Protein AF-0000000080795499 (afdb_homodimer)

Nearest PDB structures (foldseek):
  1sj5-assembly1_A  TM=9.300E-01  e=3.095E-16  Thermotoga maritima
  1vjl-assembly1_A  TM=9.345E-01  e=1.239E-15  Thermotoga maritima
  1vjl-assembly1_B  TM=9.248E-01  e=1.779E-15  Thermotoga maritima
  1sj5-assembly1_B  TM=9.266E-01  e=6.703E-15  Thermotoga maritima
  5c7q-assembly1_B  TM=6.175E-01  e=2.436E+00  Bdellovibrio bacteriovorus HD100

Sequence (344 aa):
MKKVSNVTMGIDKVSNSPIVFLKVEDTNVVVPIWIGPCEAGVLALILRNEDFERPLTHDLIGNIIEQLKAQPIKIEIDQFKQDIYYAKLVLKDSGSKEIYIDARPSDCIILSLKNNLPIYIDEEIVSEHGIEASFINAEEQSEFRQDIENFDIDELRRKFENKNKTEDEDDEMKKVSNVTMGIDKVSNSPIVFLKVEDTNVVVPIWIGPCEAGVLALILRNEDFERPLTHDLIGNIIEQLKAQPIKIEIDQFKQDIYYAKLVLKDSGSKEIYIDARPSDCIILSLKNNLPIYIDEEIVSEHGIEASFINAEEQSEFRQDIENFDIDELRRKFENKNKTEDEDDE

Secondary structure (DSSP, 8-state):
-EEEEEEEEEEETTTTEEEEEEEETTSSEEEEEE--HHHHHHHHHHHTTPPPSS--HHHHHHHHHHHTT-EEEEEEEEEEETTEEEEEEEEE-TT--EEEEEE-HHHHHHHHHHHT--EEE-HHHHHHH-EE-SGGGS--HHHHHHHHHS--HHHHHHHHHHHHHHHHHHT-/-EEEEEEEEEEETTTTEEEEEEEETTSSEEEEEE--HHHHHHHHHHHTTPPPSS--HHHHHHHHHHHTT-EEEEEEEEEEETTEEEEEEEEE-TT--EEEEEE-HHHHHHHHHHHT--EEE-HHHHHHH-EE-SGGGS--HHHHHHHHHT--HHHHHHHHHHHHHHHHHHT-

InterPro domains:
  IPR003729 Bifunctional nuclease domain [PF02577] (20-132)
  IPR003729 Bifunctional nuclease domain [PS51658] (1-133)
  IPR036104 Bifunctional nuclease superfamily [G3DSA:3.10.690.10] (1-140)
  IPR036104 Bifunctional nuclease superfamily [SSF103256] (3-134)

Organism: Petrotoga mobilis (strain DSM 10674 / SJ95) (NCBI:txid403833)

Foldseek 3Di:
DFWFDDKDKEALPVVRFIWIWTHTPPAQKIFIDTDHPVLVVLVVCLVVVHDDPDDDPLSVVVVVCVVQPKAWAAKEQEDADPNAIKIWTWMQGNVRDIDTHTDHPSSRVSNCSVRVHIYYYHPVSRVVRIDRNVVVPPDDPVCVNVCSHVPNSVVVVCVVVVVVVVVVVVVD/DFWFDDKDKEALPVVRFIWIWTHTPPAQKIFIDTDHPVLVVLVVCLVVVHDDPDDDPLSVVVVVCVVQPKAWAAKEQEDADPNAIKIWTWMQGNVRDIDTHTDHPSSRVSNCSVRVHIYYYHPVSRVVRIDRNVVVPPDDPVCVNVCSHVPNSVVVVCVVVVVVVVVVVVVD

Radius of gyration: 23.25 Å; Cα contacts (8 Å, |Δi|>4): 592; chains: 2; bounding box: 48×78×57 Å

Structure (mmCIF, N/CA/C/O backbone):
data_AF-0000000080795499-model_v1
#
loop_
_entity.id
_entity.type
_entity.pdbx_description
1 polymer 'BFN domain-containing protein'
#
loop_
_atom_site.group_PDB
_atom_site.id
_atom_site.type_symbol
_atom_site.label_atom_id
_atom_site.label_alt_id
_atom_site.label_comp_id
_atom_site.label_asym_id
_atom_site.label_entity_id
_atom_site.label_seq_id
_atom_site.pdbx_PDB_ins_code
_atom_site.Cartn_x
_atom_site.Cartn_y
_atom_site.Cartn_z
_atom_site.occupancy
_atom_site.B_iso_or_equiv
_atom_site.auth_seq_id
_atom_site.auth_comp_id
_atom_site.auth_asym_id
_atom_site.auth_atom_id
_atom_site.pdbx_PDB_model_num
ATOM 1 N N . MET A 1 1 ? 11.414 -23.016 -10.258 1 94.19 1 MET A N 1
ATOM 2 C CA . MET A 1 1 ? 10.359 -22 -10.367 1 94.19 1 MET A CA 1
ATOM 3 C C . MET A 1 1 ? 9.711 -22.047 -11.742 1 94.19 1 MET A C 1
ATOM 5 O O . MET A 1 1 ? 10.352 -22.406 -12.734 1 94.19 1 MET A O 1
ATOM 9 N N . LYS A 1 2 ? 8.438 -21.859 -11.773 1 97.25 2 LYS A N 1
ATOM 10 C CA . LYS A 1 2 ? 7.68 -21.781 -13.023 1 97.25 2 LYS A CA 1
ATOM 11 C C . LYS A 1 2 ? 7.195 -20.359 -13.281 1 97.25 2 LYS A C 1
ATOM 13 O O . LYS A 1 2 ? 6.805 -19.656 -12.352 1 97.25 2 LYS A O 1
ATOM 18 N N . LYS A 1 3 ? 7.203 -20.062 -14.531 1 98.25 3 LYS A N 1
ATOM 19 C CA . LYS A 1 3 ? 6.785 -18.703 -14.898 1 98.25 3 LYS A CA 1
ATOM 20 C C . LYS A 1 3 ? 5.266 -18.609 -15.008 1 98.25 3 LYS A C 1
ATOM 22 O O . LYS A 1 3 ? 4.613 -19.547 -15.484 1 98.25 3 LYS A O 1
ATOM 27 N N . VAL A 1 4 ? 4.809 -17.516 -14.5 1 96.75 4 VAL A N 1
ATOM 28 C CA . VAL A 1 4 ? 3.383 -17.219 -14.617 1 96.75 4 VAL A CA 1
ATOM 29 C C . VAL A 1 4 ? 3.125 -16.422 -15.898 1 96.75 4 VAL A C 1
ATOM 31 O O . VAL A 1 4 ? 3.809 -15.438 -16.172 1 96.75 4 VAL A O 1
ATOM 34 N N . SER A 1 5 ? 2.16 -16.844 -16.672 1 92.88 5 SER A N 1
ATOM 35 C CA . SER A 1 5 ? 1.907 -16.219 -17.953 1 92.88 5 SER A CA 1
ATOM 36 C C . SER A 1 5 ? 0.757 -15.219 -17.875 1 92.88 5 SER A C 1
ATOM 38 O O . SER A 1 5 ? 0.704 -14.25 -18.641 1 92.88 5 SER A O 1
ATOM 40 N N . ASN A 1 6 ? -0.139 -15.484 -17.016 1 91.62 6 ASN A N 1
ATOM 41 C CA . ASN A 1 6 ? -1.324 -14.633 -16.922 1 91.62 6 ASN A CA 1
ATOM 42 C C . ASN A 1 6 ? -1.835 -14.539 -15.492 1 91.62 6 ASN A C 1
ATOM 44 O O . ASN A 1 6 ? -1.74 -15.5 -14.734 1 91.62 6 ASN A O 1
ATOM 48 N N . VAL A 1 7 ? -2.352 -13.383 -15.188 1 91.5 7 VAL A N 1
ATOM 49 C CA . VAL A 1 7 ? -2.99 -13.125 -13.906 1 91.5 7 VAL A CA 1
ATOM 50 C C . VAL A 1 7 ? -4.449 -12.734 -14.117 1 91.5 7 VAL A C 1
ATOM 52 O O . VAL A 1 7 ? -4.746 -11.836 -14.914 1 91.5 7 VAL A O 1
ATOM 55 N N . THR A 1 8 ? -5.359 -13.375 -13.43 1 88.12 8 THR A N 1
ATOM 56 C CA . THR A 1 8 ? -6.777 -13.031 -13.469 1 88.12 8 THR A CA 1
ATOM 57 C C . THR A 1 8 ? -7.375 -13.055 -12.07 1 88.12 8 THR A C 1
ATOM 59 O O . THR A 1 8 ? -6.699 -13.422 -11.102 1 88.12 8 THR A O 1
ATOM 62 N N . MET A 1 9 ? -8.586 -12.578 -12.016 1 88.62 9 MET A N 1
ATOM 63 C CA . MET A 1 9 ? -9.219 -12.508 -10.703 1 88.62 9 MET A CA 1
ATOM 64 C C . MET A 1 9 ? -10.648 -13.031 -10.75 1 88.62 9 MET A C 1
ATOM 66 O O . MET A 1 9 ? -11.266 -13.062 -11.82 1 88.62 9 MET A O 1
ATOM 70 N N . GLY A 1 10 ? -11.07 -13.445 -9.617 1 84.31 10 GLY A N 1
ATOM 71 C CA . GLY A 1 10 ? -12.445 -13.883 -9.406 1 84.31 10 GLY A CA 1
ATOM 72 C C . GLY A 1 10 ? -12.906 -13.734 -7.973 1 84.31 10 GLY A C 1
ATOM 73 O O . GLY A 1 10 ? -12.258 -13.062 -7.172 1 84.31 10 GLY A O 1
ATOM 74 N N . ILE A 1 11 ? -14.133 -14.141 -7.727 1 84.75 11 ILE A N 1
ATOM 75 C CA . ILE A 1 11 ? -14.695 -14.086 -6.383 1 84.75 11 ILE A CA 1
ATOM 76 C C . ILE A 1 11 ? -15.023 -15.5 -5.902 1 84.75 11 ILE A C 1
ATOM 78 O O . ILE A 1 11 ? -15.57 -16.312 -6.656 1 84.75 11 ILE A O 1
ATOM 82 N N . ASP A 1 12 ? -14.453 -15.758 -4.691 1 80 12 ASP A N 1
ATOM 83 C CA . ASP A 1 12 ? -14.922 -16.953 -3.988 1 80 12 ASP A CA 1
ATOM 84 C C . ASP A 1 12 ? -16.328 -16.75 -3.438 1 80 12 ASP A C 1
ATOM 86 O O . ASP A 1 12 ? -16.516 -16.062 -2.43 1 80 12 ASP A O 1
ATOM 90 N N . LYS A 1 13 ? -17.266 -17.281 -4.02 1 76.5 13 LYS A N 1
ATOM 91 C CA . LYS A 1 13 ? -18.656 -17.016 -3.697 1 76.5 13 LYS A CA 1
ATOM 92 C C . LYS A 1 13 ? -19.031 -17.578 -2.326 1 76.5 13 LYS A C 1
ATOM 94 O O . LYS A 1 13 ? -20 -17.141 -1.71 1 76.5 13 LYS A O 1
ATOM 99 N N . VAL A 1 14 ? -18.312 -18.578 -1.964 1 75.31 14 VAL A N 1
ATOM 100 C CA . VAL A 1 14 ? -18.594 -19.172 -0.666 1 75.31 14 VAL A CA 1
ATOM 101 C C . VAL A 1 14 ? -18.219 -18.203 0.45 1 75.31 14 VAL A C 1
ATOM 103 O O . VAL A 1 14 ? -19.016 -17.922 1.336 1 75.31 14 VAL A O 1
ATOM 106 N N . SER A 1 15 ? -17.047 -17.641 0.387 1 77.44 15 SER A N 1
ATOM 107 C CA . SER A 1 15 ? -16.531 -16.734 1.413 1 77.44 15 SER A CA 1
ATOM 108 C C . SER A 1 15 ? -16.719 -15.273 1.001 1 77.44 15 SER A C 1
ATOM 110 O O . SER A 1 15 ? -16.516 -14.367 1.805 1 77.44 15 SER A O 1
ATOM 112 N N . ASN A 1 16 ? -17.125 -15.133 -0.194 1 84.56 16 ASN A N 1
ATOM 113 C CA . ASN A 1 16 ? -17.234 -13.789 -0.75 1 84.56 16 ASN A CA 1
ATOM 114 C C . ASN A 1 16 ? -15.906 -13.039 -0.689 1 84.56 16 ASN A C 1
ATOM 116 O O . ASN A 1 16 ? -15.867 -11.859 -0.332 1 84.56 16 ASN A O 1
ATOM 120 N N . SER A 1 17 ? -14.859 -13.781 -0.943 1 86.5 17 SER A N 1
ATOM 121 C CA . SER A 1 17 ? -13.516 -13.211 -0.898 1 86.5 17 SER A CA 1
ATOM 122 C C . SER A 1 17 ? -12.875 -13.211 -2.279 1 86.5 17 SER A C 1
ATOM 124 O O . SER A 1 17 ? -13.117 -14.109 -3.088 1 86.5 17 SER A O 1
ATOM 126 N N . PRO A 1 18 ? -12.164 -12.195 -2.541 1 90.75 18 PRO A N 1
ATOM 127 C CA . PRO A 1 18 ? -11.484 -12.156 -3.84 1 90.75 18 PRO A CA 1
ATOM 128 C C . PRO A 1 18 ? -10.383 -13.211 -3.965 1 90.75 18 PRO A C 1
ATOM 130 O O . PRO A 1 18 ? -9.703 -13.508 -2.982 1 90.75 18 PRO A O 1
ATOM 133 N N . ILE A 1 19 ? -10.25 -13.688 -5.195 1 89.62 19 ILE A N 1
ATOM 134 C CA . ILE A 1 19 ? -9.227 -14.688 -5.488 1 89.62 19 ILE A CA 1
ATOM 135 C C . ILE A 1 19 ? -8.445 -14.273 -6.738 1 89.62 19 ILE A C 1
ATOM 137 O O . ILE A 1 19 ? -9.031 -13.789 -7.711 1 89.62 19 ILE A O 1
ATOM 141 N N . VAL A 1 20 ? -7.156 -14.445 -6.68 1 93.31 20 VAL A N 1
ATOM 142 C CA . VAL A 1 20 ? -6.297 -14.258 -7.844 1 93.31 20 VAL A CA 1
ATOM 143 C C . VAL A 1 20 ? -5.891 -15.617 -8.414 1 93.31 20 VAL A C 1
ATOM 145 O O . VAL A 1 20 ? -5.559 -16.531 -7.668 1 93.31 20 VAL A O 1
ATOM 148 N N . PHE A 1 21 ? -5.902 -15.719 -9.727 1 90.12 21 PHE A N 1
ATOM 149 C CA . PHE A 1 21 ? -5.473 -16.922 -10.414 1 90.12 21 PHE A CA 1
ATOM 150 C C . PHE A 1 21 ? -4.188 -16.688 -11.203 1 90.12 21 PHE A C 1
ATOM 152 O O . PHE A 1 21 ? -4.145 -15.805 -12.062 1 90.12 21 PHE A O 1
ATOM 159 N N . LEU A 1 22 ? -3.234 -17.469 -10.852 1 95.06 22 LEU A N 1
ATOM 160 C CA . LEU A 1 22 ? -1.97 -17.406 -11.578 1 95.06 22 LEU A CA 1
ATOM 161 C C . LEU A 1 22 ? -1.848 -18.562 -12.562 1 95.06 22 LEU A C 1
ATOM 163 O O . LEU A 1 22 ? -1.735 -19.719 -12.156 1 95.06 22 LEU A O 1
ATOM 167 N N . LYS A 1 23 ? -1.874 -18.234 -13.758 1 92.94 23 LYS A N 1
ATOM 168 C CA . LYS A 1 23 ? -1.716 -19.281 -14.773 1 92.94 23 LYS A CA 1
ATOM 169 C C . LYS A 1 23 ? -0.242 -19.578 -15.023 1 92.94 23 LYS A C 1
ATOM 171 O O . LYS A 1 23 ? 0.547 -18.688 -15.305 1 92.94 23 LYS A O 1
ATOM 176 N N . VAL A 1 24 ? 0.032 -20.891 -14.953 1 94.94 24 VAL A N 1
ATOM 177 C CA . VAL A 1 24 ? 1.41 -21.312 -15.18 1 94.94 24 VAL A CA 1
ATOM 178 C C . VAL A 1 24 ? 1.691 -21.391 -16.672 1 94.94 24 VAL A C 1
ATOM 180 O O . VAL A 1 24 ? 0.899 -21.953 -17.43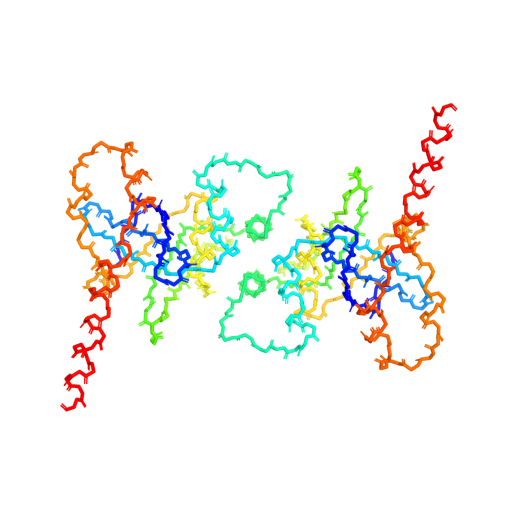8 1 94.94 24 VAL A O 1
ATOM 183 N N . GLU A 1 25 ? 2.77 -20.766 -17.016 1 95 25 GLU A N 1
ATOM 184 C CA . GLU A 1 25 ? 3.129 -20.656 -18.422 1 95 25 GLU A CA 1
ATOM 185 C C . GLU A 1 25 ? 3.188 -22.031 -19.078 1 95 25 GLU A C 1
ATOM 187 O O . GLU A 1 25 ? 3.707 -22.984 -18.5 1 95 25 GLU A O 1
ATOM 192 N N . ASP A 1 26 ? 2.629 -22.141 -20.281 1 91.75 26 ASP A N 1
ATOM 193 C CA . ASP A 1 26 ? 2.676 -23.312 -21.156 1 91.75 26 ASP A CA 1
ATOM 194 C C . ASP A 1 26 ? 1.948 -24.5 -20.531 1 91.75 26 ASP A C 1
ATOM 196 O O . ASP A 1 26 ? 2.309 -25.656 -20.766 1 91.75 26 ASP A O 1
ATOM 200 N N . THR A 1 27 ? 1.155 -24.25 -19.531 1 90 27 THR A N 1
ATOM 201 C CA . THR A 1 27 ? 0.321 -25.281 -18.938 1 90 27 THR A CA 1
ATOM 202 C C . THR A 1 27 ? -1.12 -24.797 -18.797 1 90 27 THR A C 1
ATOM 204 O O . THR A 1 27 ? -1.425 -23.641 -19.078 1 90 27 THR A O 1
ATOM 207 N N . ASN A 1 28 ? -1.977 -25.672 -18.469 1 86.94 28 ASN A N 1
ATOM 208 C CA . ASN A 1 28 ? -3.357 -25.328 -18.156 1 86.94 28 ASN A CA 1
ATOM 209 C C . ASN A 1 28 ? -3.602 -25.312 -16.641 1 86.94 28 ASN A C 1
ATOM 211 O O . ASN A 1 28 ? -4.738 -25.469 -16.188 1 86.94 28 ASN A O 1
ATOM 215 N N . VAL A 1 29 ? -2.482 -25.172 -16 1 90.19 29 VAL A N 1
ATOM 216 C CA . VAL A 1 29 ? -2.57 -25.203 -14.547 1 90.19 29 VAL A CA 1
ATOM 217 C C . VAL A 1 29 ? -2.645 -23.766 -14 1 90.19 29 VAL A C 1
ATOM 219 O O . VAL A 1 29 ? -1.904 -22.891 -14.445 1 90.19 29 VAL A O 1
ATOM 222 N N . VAL A 1 30 ? -3.578 -23.547 -13.07 1 90.88 30 VAL A N 1
ATOM 223 C CA . VAL A 1 30 ? -3.707 -22.25 -12.398 1 90.88 30 VAL A CA 1
ATOM 224 C C . VAL A 1 30 ? -3.574 -22.438 -10.883 1 90.88 30 VAL A C 1
ATOM 226 O O . VAL A 1 30 ? -3.984 -23.469 -10.344 1 90.88 30 VAL A O 1
ATOM 229 N N . VAL A 1 31 ? -2.977 -21.5 -10.273 1 93.31 31 VAL A N 1
ATOM 230 C CA . VAL A 1 31 ? -2.842 -21.516 -8.82 1 93.31 31 VAL A CA 1
ATOM 231 C C . VAL A 1 31 ? -3.699 -20.406 -8.219 1 93.31 31 VAL A C 1
ATOM 233 O O . VAL A 1 31 ? -3.484 -19.219 -8.5 1 93.31 31 VAL A O 1
ATOM 236 N N . PRO A 1 32 ? -4.652 -20.688 -7.398 1 92.12 32 PRO A N 1
ATOM 237 C CA . PRO A 1 32 ? -5.508 -19.688 -6.762 1 92.12 32 PRO A CA 1
ATOM 238 C C . PRO A 1 32 ? -4.898 -19.125 -5.48 1 92.12 32 PRO A C 1
ATOM 240 O O . PRO A 1 32 ? -4.379 -19.875 -4.652 1 92.12 32 PRO A O 1
ATOM 243 N N . ILE A 1 33 ? -4.973 -17.828 -5.352 1 93.88 33 ILE A N 1
ATOM 244 C CA . ILE A 1 33 ? -4.48 -17.172 -4.145 1 93.88 33 ILE A CA 1
ATOM 245 C C . ILE A 1 33 ? -5.535 -16.203 -3.623 1 93.88 33 ILE A C 1
ATOM 247 O O . ILE A 1 33 ? -5.895 -15.242 -4.309 1 93.88 33 ILE A O 1
ATOM 251 N N . TRP A 1 34 ? -6.016 -16.469 -2.424 1 90.88 34 TRP A N 1
ATOM 252 C CA . TRP A 1 34 ? -6.957 -15.555 -1.791 1 90.88 34 TRP A CA 1
ATOM 253 C C . TRP A 1 34 ? -6.258 -14.273 -1.344 1 90.88 34 TRP A C 1
ATOM 255 O O . TRP A 1 34 ? -5.176 -14.32 -0.756 1 90.88 34 TRP A O 1
ATOM 265 N N . ILE A 1 35 ? -6.91 -13.117 -1.65 1 91.81 35 ILE A N 1
ATOM 266 C CA . ILE A 1 35 ? -6.332 -11.836 -1.249 1 91.81 35 ILE A CA 1
ATOM 267 C C . ILE A 1 35 ? -7.402 -10.977 -0.58 1 91.81 35 ILE A C 1
ATOM 269 O O . ILE A 1 35 ? -8.586 -11.328 -0.579 1 91.81 35 ILE A O 1
ATOM 273 N N . GLY A 1 36 ? -6.953 -9.852 0.031 1 89.75 36 GLY A N 1
ATOM 274 C CA . GLY A 1 36 ? -7.887 -8.945 0.683 1 89.75 36 GLY A CA 1
ATOM 275 C C . GLY A 1 36 ? -8.672 -8.094 -0.296 1 89.75 36 GLY A C 1
ATOM 276 O O . GLY A 1 36 ? -8.195 -7.801 -1.396 1 89.75 36 GLY A O 1
ATOM 277 N N . PRO A 1 37 ? -9.859 -7.695 0.172 1 89.5 37 PRO A N 1
ATOM 278 C CA . PRO A 1 37 ? -10.703 -6.887 -0.707 1 89.5 37 PRO A CA 1
ATOM 279 C C . PRO A 1 37 ? -10.031 -5.582 -1.134 1 89.5 37 PRO A C 1
ATOM 281 O O . PRO A 1 37 ? -10.195 -5.148 -2.279 1 89.5 37 PRO A O 1
ATOM 284 N N . CYS A 1 38 ? -9.383 -4.934 -0.264 1 88.62 38 CYS A N 1
ATOM 285 C CA . CYS A 1 38 ? -8.727 -3.674 -0.594 1 88.62 38 CYS A CA 1
ATOM 286 C C . CYS A 1 38 ? -7.668 -3.877 -1.67 1 88.62 38 CYS A C 1
ATOM 288 O O . CYS A 1 38 ? -7.625 -3.135 -2.652 1 88.62 38 CYS A O 1
ATOM 290 N N . GLU A 1 39 ? -6.898 -4.922 -1.548 1 91.31 39 GLU A N 1
ATOM 291 C CA . GLU A 1 39 ? -5.898 -5.258 -2.555 1 91.31 39 GLU A CA 1
ATOM 292 C C . GLU A 1 39 ? -6.555 -5.645 -3.877 1 91.31 39 GLU A C 1
ATOM 294 O O . GLU A 1 39 ? -6.074 -5.27 -4.949 1 91.31 39 GLU A O 1
ATOM 299 N N . ALA A 1 40 ? -7.621 -6.355 -3.725 1 90.75 40 ALA A N 1
ATOM 300 C CA . ALA A 1 40 ? -8.352 -6.801 -4.91 1 90.75 40 ALA A CA 1
ATOM 301 C C . ALA A 1 40 ? -8.859 -5.609 -5.715 1 90.75 40 ALA A C 1
ATOM 303 O O . ALA A 1 40 ? -8.844 -5.633 -6.949 1 90.75 40 ALA A O 1
ATOM 304 N N . GLY A 1 41 ? -9.344 -4.668 -5.035 1 87.38 41 GLY A N 1
ATOM 305 C CA . GLY A 1 41 ? -9.789 -3.461 -5.711 1 87.38 41 GLY A CA 1
ATOM 306 C C . GLY A 1 41 ? -8.695 -2.795 -6.523 1 87.38 41 GLY A C 1
ATOM 307 O O . GLY A 1 41 ? -8.922 -2.395 -7.668 1 87.38 41 GLY A O 1
ATOM 308 N N . VAL A 1 42 ? -7.555 -2.674 -5.965 1 86.75 42 VAL A N 1
ATOM 309 C CA . VAL A 1 42 ? -6.41 -2.066 -6.637 1 86.75 42 VAL A CA 1
ATOM 310 C C . VAL A 1 42 ? -6.016 -2.906 -7.848 1 86.75 42 VAL A C 1
ATOM 312 O O . VAL A 1 42 ? -5.793 -2.373 -8.938 1 86.75 42 VAL A O 1
ATOM 315 N N . LEU A 1 43 ? -5.984 -4.164 -7.641 1 90 43 LEU A N 1
ATOM 316 C CA . LEU A 1 43 ? -5.609 -5.09 -8.703 1 90 43 LEU A CA 1
ATOM 317 C C . LEU A 1 43 ? -6.59 -5.008 -9.867 1 90 43 LEU A C 1
ATOM 319 O O . LEU A 1 43 ? -6.184 -5.008 -11.031 1 90 43 LEU A O 1
ATOM 323 N N . ALA A 1 44 ? -7.844 -4.965 -9.555 1 86.31 44 ALA A N 1
ATOM 324 C CA . ALA A 1 44 ? -8.891 -4.875 -10.57 1 86.31 44 ALA A CA 1
ATOM 325 C C . ALA A 1 44 ? -8.695 -3.635 -11.445 1 86.31 44 ALA A C 1
ATOM 327 O O . ALA A 1 44 ? -8.859 -3.693 -12.664 1 86.31 44 ALA A O 1
ATOM 328 N N . LEU A 1 45 ? -8.352 -2.545 -10.812 1 82.88 45 LEU A N 1
ATOM 329 C CA . LEU A 1 45 ? -8.133 -1.3 -11.539 1 82.88 45 LEU A CA 1
ATOM 330 C C . LEU A 1 45 ? -6.918 -1.402 -12.453 1 82.88 45 LEU A C 1
ATOM 332 O O . LEU A 1 45 ? -6.938 -0.913 -13.578 1 82.88 45 LEU A O 1
ATOM 336 N N . ILE A 1 46 ? -5.918 -2.035 -11.992 1 84.5 46 ILE A N 1
ATOM 337 C CA . ILE A 1 46 ? -4.695 -2.213 -12.766 1 84.5 46 ILE A CA 1
ATOM 338 C C . ILE A 1 46 ? -4.973 -3.104 -13.977 1 84.5 46 ILE A C 1
ATOM 340 O O . ILE A 1 46 ? -4.523 -2.814 -15.086 1 84.5 46 ILE A O 1
ATOM 344 N N . LEU A 1 47 ? -5.699 -4.141 -13.766 1 84 47 LEU A N 1
ATOM 345 C CA . LEU A 1 47 ? -6.012 -5.09 -14.828 1 84 47 LEU A CA 1
ATOM 346 C C . LEU A 1 47 ? -6.867 -4.434 -15.906 1 84 47 LEU A C 1
ATOM 348 O O . LEU A 1 47 ? -6.82 -4.836 -17.078 1 84 47 LEU A O 1
ATOM 352 N N . ARG A 1 48 ? -7.508 -3.355 -15.477 1 80.12 48 ARG A N 1
ATOM 353 C CA . ARG A 1 48 ? -8.344 -2.623 -16.422 1 80.12 48 ARG A CA 1
ATOM 354 C C . ARG A 1 48 ? -7.566 -1.472 -17.062 1 80.12 48 ARG A C 1
ATOM 356 O O . ARG A 1 48 ? -8.133 -0.674 -17.812 1 80.12 48 ARG A O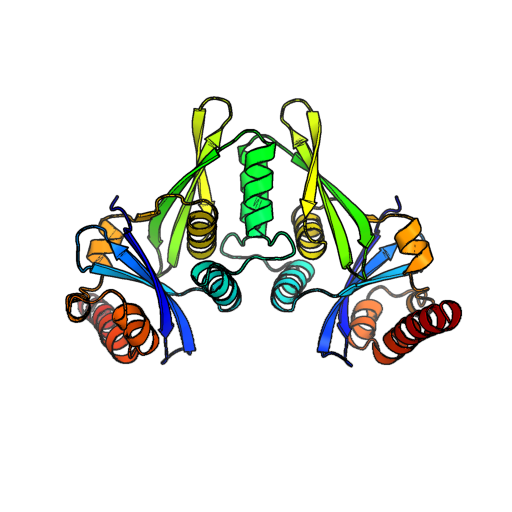 1
ATOM 363 N N . ASN A 1 49 ? -6.297 -1.343 -16.781 1 77.38 49 ASN A N 1
ATOM 364 C CA . ASN A 1 49 ? -5.395 -0.329 -17.312 1 77.38 49 ASN A CA 1
ATOM 365 C C . ASN A 1 49 ? -5.895 1.081 -17.016 1 77.38 49 ASN A C 1
ATOM 367 O O . ASN A 1 49 ? -5.848 1.958 -17.875 1 77.38 49 ASN A O 1
ATOM 371 N N . GLU A 1 50 ? -6.512 1.205 -15.922 1 71.38 50 GLU A N 1
ATOM 372 C CA . GLU A 1 50 ? -6.961 2.531 -15.508 1 71.38 50 GLU A CA 1
ATOM 373 C C . GLU A 1 50 ? -5.82 3.322 -14.875 1 71.38 50 GLU A C 1
ATOM 375 O O . GLU A 1 50 ? -5.02 2.77 -14.117 1 71.38 50 GLU A O 1
ATOM 380 N N . ASP A 1 51 ? -5.625 4.527 -15.406 1 70.12 51 ASP A N 1
ATOM 381 C CA . ASP A 1 51 ? -4.602 5.41 -14.859 1 70.12 51 ASP A CA 1
ATOM 382 C C . ASP A 1 51 ? -5.078 6.066 -13.562 1 70.12 51 ASP A C 1
ATOM 384 O O . ASP A 1 51 ? -6.277 6.285 -13.383 1 70.12 51 ASP A O 1
ATOM 388 N N . PHE A 1 52 ? -4.102 6.141 -12.656 1 69.75 52 PHE A N 1
ATOM 389 C CA . PHE A 1 52 ? -4.445 6.816 -11.406 1 69.75 52 PHE A CA 1
ATOM 390 C C . PHE A 1 52 ? -3.951 8.258 -11.422 1 69.75 52 PHE A C 1
ATOM 392 O O . PHE A 1 52 ? -2.932 8.562 -12.039 1 69.75 52 PHE A O 1
ATOM 399 N N . GLU A 1 53 ? -4.695 9.125 -10.922 1 68.81 53 GLU A N 1
ATOM 400 C CA . GLU A 1 53 ? -4.348 10.539 -10.867 1 68.81 53 GLU A CA 1
ATOM 401 C C . GLU A 1 53 ? -3.16 10.781 -9.938 1 68.81 53 GLU A C 1
ATOM 403 O O . GLU A 1 53 ? -2.297 11.609 -10.227 1 68.81 53 GLU A O 1
ATOM 408 N N . ARG A 1 54 ? -3.146 10.031 -8.852 1 77.25 54 ARG A N 1
ATOM 409 C CA . ARG A 1 54 ? -2.1 10.164 -7.848 1 77.25 54 ARG A CA 1
ATOM 410 C C . ARG A 1 54 ? -1.438 8.82 -7.562 1 77.25 54 ARG A C 1
ATOM 412 O O . ARG A 1 54 ? -2.055 7.77 -7.738 1 77.25 54 ARG A O 1
ATOM 419 N N . PRO A 1 55 ? -0.148 8.961 -7.199 1 81.12 55 PRO A N 1
ATOM 420 C CA . PRO A 1 55 ? 0.56 7.723 -6.867 1 81.12 55 PRO A CA 1
ATOM 421 C C . PRO A 1 55 ? -0.109 6.945 -5.734 1 81.12 55 PRO A C 1
ATOM 423 O O . PRO A 1 55 ? -0.378 7.508 -4.672 1 81.12 55 PRO A O 1
ATOM 426 N N . LEU A 1 56 ? -0.43 5.691 -6.113 1 88.69 56 LEU A N 1
ATOM 427 C CA . LEU A 1 56 ? -0.901 4.805 -5.055 1 88.69 56 LEU A CA 1
ATOM 428 C C . LEU A 1 56 ? 0.271 4.188 -4.301 1 88.69 56 LEU A C 1
ATOM 430 O O . LEU A 1 56 ? 1.431 4.492 -4.59 1 88.69 56 LEU A O 1
ATOM 434 N N . THR A 1 57 ? -0.035 3.482 -3.377 1 93.75 57 THR A N 1
ATOM 435 C CA . THR A 1 57 ? 0.971 2.957 -2.461 1 93.75 57 THR A CA 1
ATOM 436 C C . THR A 1 57 ? 2.053 2.197 -3.223 1 93.75 57 THR A C 1
ATOM 438 O O . THR A 1 57 ? 3.244 2.373 -2.959 1 93.75 57 THR A O 1
ATOM 441 N N . HIS A 1 58 ? 1.65 1.426 -4.203 1 95.31 58 HIS A N 1
ATOM 442 C CA . HIS A 1 58 ? 2.627 0.612 -4.922 1 95.31 58 HIS A CA 1
ATOM 443 C C . HIS A 1 58 ? 3.43 1.455 -5.906 1 95.31 58 HIS A C 1
ATOM 445 O O . HIS A 1 58 ? 4.539 1.078 -6.293 1 95.31 58 HIS A O 1
ATOM 451 N N . ASP A 1 59 ? 2.883 2.568 -6.336 1 93.44 59 ASP A N 1
ATOM 452 C CA . ASP A 1 59 ? 3.67 3.529 -7.102 1 93.44 59 ASP A CA 1
ATOM 453 C C . ASP A 1 59 ? 4.777 4.141 -6.246 1 93.44 59 ASP A C 1
ATOM 455 O O . ASP A 1 59 ? 5.891 4.355 -6.727 1 93.44 59 ASP A O 1
ATOM 459 N N . LEU A 1 60 ? 4.359 4.426 -5.051 1 95.81 60 LEU A N 1
ATOM 460 C CA . LEU A 1 60 ? 5.355 4.922 -4.109 1 95.81 60 LEU A CA 1
ATOM 461 C C . LEU A 1 60 ? 6.512 3.939 -3.973 1 95.81 60 LEU A C 1
ATOM 463 O O . LEU A 1 60 ? 7.676 4.34 -3.963 1 95.81 60 LEU A O 1
ATOM 467 N N . ILE A 1 61 ? 6.203 2.678 -3.896 1 97.19 61 ILE A N 1
ATOM 468 C CA . ILE A 1 61 ? 7.223 1.642 -3.799 1 97.19 61 ILE A CA 1
ATOM 469 C C . ILE A 1 61 ? 8.141 1.706 -5.016 1 97.19 61 ILE A C 1
ATOM 471 O O . ILE A 1 61 ? 9.367 1.721 -4.875 1 97.19 61 ILE A O 1
ATOM 475 N N . GLY A 1 62 ? 7.512 1.745 -6.188 1 95.75 62 GLY A N 1
ATOM 476 C CA . GLY A 1 62 ? 8.305 1.852 -7.402 1 95.75 62 GLY A CA 1
ATOM 477 C C . GLY A 1 62 ? 9.203 3.072 -7.422 1 95.75 62 GLY A C 1
ATOM 478 O O . GLY A 1 62 ? 10.375 2.982 -7.797 1 95.75 62 GLY A O 1
ATOM 479 N N . ASN A 1 63 ? 8.719 4.18 -7.008 1 95.62 63 ASN A N 1
ATOM 480 C CA . ASN A 1 63 ? 9.477 5.426 -6.98 1 95.62 63 ASN A CA 1
ATOM 481 C C . ASN A 1 63 ? 10.656 5.344 -6.012 1 95.62 63 ASN A C 1
ATOM 483 O O . ASN A 1 63 ? 11.742 5.836 -6.312 1 95.62 63 ASN A O 1
ATOM 487 N N . ILE A 1 64 ? 10.391 4.734 -4.855 1 97.06 64 ILE A N 1
ATOM 488 C CA . ILE A 1 64 ? 11.438 4.574 -3.857 1 97.06 64 ILE A CA 1
ATOM 489 C C . ILE A 1 64 ? 12.578 3.738 -4.438 1 97.06 64 ILE A C 1
ATOM 491 O O . ILE A 1 64 ? 13.75 4.117 -4.34 1 97.06 64 ILE A O 1
ATOM 495 N N . ILE A 1 65 ? 12.227 2.674 -5.039 1 97.06 65 ILE A N 1
ATOM 496 C CA . ILE A 1 65 ? 13.219 1.769 -5.609 1 97.06 65 ILE A CA 1
ATOM 497 C C . ILE A 1 65 ? 14.031 2.498 -6.676 1 97.06 65 ILE A C 1
ATOM 499 O O . ILE A 1 65 ? 15.266 2.414 -6.691 1 97.06 65 ILE A O 1
ATOM 503 N N . GLU A 1 66 ? 13.336 3.236 -7.496 1 95.56 66 GLU A N 1
ATOM 504 C CA . GLU A 1 66 ? 13.984 3.979 -8.578 1 95.56 66 GLU A CA 1
ATOM 505 C C . GLU A 1 66 ? 14.906 5.059 -8.023 1 95.56 66 GLU A C 1
ATOM 507 O O . GLU A 1 66 ? 16.047 5.195 -8.469 1 95.56 66 GLU A O 1
ATOM 512 N N . GLN A 1 67 ? 14.469 5.785 -7.098 1 95.38 67 GLN A N 1
ATOM 513 C CA . GLN A 1 67 ? 15.234 6.898 -6.543 1 95.38 67 GLN A CA 1
ATOM 514 C C . GLN A 1 67 ? 16.469 6.395 -5.793 1 95.38 67 GLN A C 1
ATOM 516 O O . GLN A 1 67 ? 17.453 7.117 -5.66 1 95.38 67 GLN A O 1
ATOM 521 N N . LEU A 1 68 ? 16.406 5.191 -5.316 1 95.44 68 LEU A N 1
ATOM 522 C CA . LEU A 1 68 ? 17.531 4.609 -4.613 1 95.44 68 LEU A CA 1
ATOM 523 C C . LEU A 1 68 ? 18.422 3.816 -5.566 1 95.44 68 LEU A C 1
ATOM 525 O O . LEU A 1 68 ? 19.25 3.016 -5.129 1 95.44 68 LEU A O 1
ATOM 529 N N . LYS A 1 69 ? 18.141 3.979 -6.863 1 94.56 69 LYS A N 1
ATOM 530 C CA . LYS A 1 69 ? 18.969 3.459 -7.953 1 94.56 69 LYS A CA 1
ATOM 531 C C . LYS A 1 69 ? 18.984 1.934 -7.953 1 94.56 69 LYS A C 1
ATOM 533 O O . LYS A 1 69 ? 20.016 1.317 -8.188 1 94.56 69 LYS A O 1
ATOM 538 N N . ALA A 1 70 ? 17.875 1.364 -7.586 1 96.69 70 ALA A N 1
ATOM 539 C CA . ALA A 1 70 ? 17.656 -0.074 -7.711 1 96.69 70 ALA A CA 1
ATOM 540 C C . ALA A 1 70 ? 16.625 -0.38 -8.797 1 96.69 70 ALA A C 1
ATOM 542 O O . ALA A 1 70 ? 16.062 0.534 -9.398 1 96.69 70 ALA A O 1
ATOM 543 N N . GLN A 1 71 ? 16.5 -1.645 -9.078 1 96.94 71 GLN A N 1
ATOM 544 C CA . GLN A 1 71 ? 15.562 -2.066 -10.117 1 96.94 71 GLN A CA 1
ATOM 545 C C . GLN A 1 71 ? 14.852 -3.355 -9.727 1 96.94 71 GLN A C 1
ATOM 547 O O . GLN A 1 71 ? 15.492 -4.344 -9.367 1 96.94 71 GLN A O 1
ATOM 552 N N . PRO A 1 72 ? 13.555 -3.27 -9.727 1 97.62 72 PRO A N 1
ATOM 553 C CA . PRO A 1 72 ? 12.852 -4.543 -9.539 1 97.62 72 PRO A CA 1
ATOM 554 C C . PRO A 1 72 ? 12.984 -5.469 -10.75 1 97.62 72 PRO A C 1
ATOM 556 O O . PRO A 1 72 ? 12.891 -5.016 -11.891 1 97.62 72 PRO A O 1
ATOM 559 N N . ILE A 1 73 ? 13.148 -6.742 -10.516 1 97.75 73 ILE A N 1
ATOM 560 C CA . ILE A 1 73 ? 13.469 -7.598 -11.648 1 97.75 73 ILE A CA 1
ATOM 561 C C . ILE A 1 73 ? 12.43 -8.711 -11.773 1 97.75 73 ILE A C 1
ATOM 563 O O . ILE A 1 73 ? 12.086 -9.133 -12.883 1 97.75 73 ILE A O 1
ATOM 567 N N . LYS A 1 74 ? 11.977 -9.203 -10.656 1 98.38 74 LYS A N 1
ATOM 568 C CA . LYS A 1 74 ? 10.984 -10.281 -10.695 1 98.38 74 LYS A CA 1
ATOM 569 C C . LYS A 1 74 ? 10.32 -10.461 -9.336 1 98.38 74 LYS A C 1
ATOM 571 O O . LYS A 1 74 ? 10.766 -9.891 -8.344 1 98.38 74 LYS A O 1
ATOM 576 N N . ILE A 1 75 ? 9.234 -11.203 -9.344 1 98.12 75 ILE A N 1
ATOM 577 C CA . ILE A 1 75 ? 8.57 -11.633 -8.117 1 98.12 75 ILE A CA 1
ATOM 578 C C . ILE A 1 75 ? 8.555 -13.164 -8.047 1 98.12 75 ILE A C 1
ATOM 580 O O . ILE A 1 75 ? 8.438 -13.836 -9.078 1 98.12 75 ILE A O 1
ATOM 584 N N . GLU A 1 76 ? 8.68 -13.625 -6.836 1 98.44 76 GLU A N 1
ATOM 585 C CA . GLU A 1 76 ? 8.656 -15.07 -6.633 1 98.44 76 GLU A CA 1
ATOM 586 C C . GLU A 1 76 ? 7.645 -15.453 -5.555 1 98.44 76 GLU A C 1
ATOM 588 O O . GLU A 1 76 ? 7.711 -14.961 -4.426 1 98.44 76 GLU A O 1
ATOM 593 N N . ILE A 1 77 ? 6.707 -16.219 -5.961 1 98 77 ILE A N 1
ATOM 594 C CA . ILE A 1 77 ? 5.895 -16.891 -4.957 1 98 77 ILE A CA 1
ATOM 595 C C . ILE A 1 77 ? 6.566 -18.203 -4.551 1 98 77 ILE A C 1
ATOM 597 O O . ILE A 1 77 ? 6.477 -19.203 -5.27 1 98 77 ILE A O 1
ATOM 601 N N . ASP A 1 78 ? 7.125 -18.203 -3.34 1 96.19 78 ASP A N 1
ATOM 602 C CA . ASP A 1 78 ? 8.148 -19.219 -3.141 1 96.19 78 ASP A CA 1
ATOM 603 C C . ASP A 1 78 ? 7.746 -20.188 -2.025 1 96.19 78 ASP A C 1
ATOM 605 O O . ASP A 1 78 ? 8.305 -21.281 -1.91 1 96.19 78 ASP A O 1
ATOM 609 N N . GLN A 1 79 ? 6.809 -19.766 -1.188 1 94.38 79 GLN A N 1
ATOM 610 C CA . GLN A 1 79 ? 6.492 -20.641 -0.065 1 94.38 79 GLN A CA 1
ATOM 611 C C . GLN A 1 79 ? 4.988 -20.688 0.185 1 94.38 79 GLN A C 1
ATOM 613 O O . GLN A 1 79 ? 4.266 -19.75 -0.142 1 94.38 79 GLN A O 1
ATOM 618 N N . PHE A 1 80 ? 4.578 -21.844 0.658 1 93.38 80 PHE A N 1
ATOM 619 C CA . PHE A 1 80 ? 3.244 -22.094 1.195 1 93.38 80 PHE A CA 1
ATOM 620 C C . PHE A 1 80 ? 3.328 -22.781 2.553 1 93.38 80 PHE A C 1
ATOM 622 O O . PHE A 1 80 ? 3.717 -23.953 2.637 1 93.38 80 PHE A O 1
ATOM 629 N N . LYS A 1 81 ? 3.086 -21.969 3.561 1 89.19 81 LYS A N 1
ATOM 630 C CA . LYS A 1 81 ? 3.186 -22.484 4.922 1 89.19 81 LYS A CA 1
ATOM 631 C C . LYS A 1 81 ? 1.933 -22.156 5.727 1 89.19 81 LYS A C 1
ATOM 633 O O . LYS A 1 81 ? 1.512 -21 5.781 1 89.19 81 LYS A O 1
ATOM 638 N N . GLN A 1 82 ? 1.325 -23.172 6.348 1 88.12 82 GLN A N 1
ATOM 639 C CA . GLN A 1 82 ? 0.148 -22.984 7.188 1 88.12 82 GLN A CA 1
ATOM 640 C C . GLN A 1 82 ? -0.958 -22.266 6.43 1 88.12 82 GLN A C 1
ATOM 642 O O . GLN A 1 82 ? -1.518 -21.281 6.926 1 88.12 82 GLN A O 1
ATOM 647 N N . ASP A 1 83 ? -1.099 -22.578 5.164 1 85.81 83 ASP A N 1
ATOM 648 C CA . ASP A 1 83 ? -2.186 -22.109 4.312 1 85.81 83 ASP A CA 1
ATOM 649 C C . ASP A 1 83 ? -1.974 -20.641 3.91 1 85.81 83 ASP A C 1
ATOM 651 O O . ASP A 1 83 ? -2.932 -19.938 3.6 1 85.81 83 ASP A O 1
ATOM 655 N N . ILE A 1 84 ? -0.682 -20.328 4.035 1 89.38 84 ILE A N 1
ATOM 656 C CA . ILE A 1 84 ? -0.361 -18.938 3.693 1 89.38 84 ILE A CA 1
ATOM 657 C C . ILE A 1 84 ? 0.709 -18.906 2.604 1 89.38 84 ILE A C 1
ATOM 659 O O . ILE A 1 84 ? 1.722 -19.609 2.701 1 89.38 84 ILE A O 1
ATOM 663 N N . TYR A 1 85 ? 0.397 -18.156 1.559 1 94.19 85 TYR A N 1
ATOM 664 C CA . TYR A 1 85 ? 1.386 -17.953 0.506 1 94.19 85 TYR A CA 1
ATOM 665 C C . TYR A 1 85 ? 2.355 -16.828 0.876 1 94.19 85 TYR A C 1
ATOM 667 O O . TYR A 1 85 ? 1.948 -15.805 1.425 1 94.19 85 TYR A O 1
ATOM 675 N N . TYR A 1 86 ? 3.611 -17.109 0.568 1 94.5 86 TYR A N 1
ATOM 676 C CA . TYR A 1 86 ? 4.645 -16.078 0.729 1 94.5 86 TYR A CA 1
ATOM 677 C C . TYR A 1 86 ? 5.246 -15.703 -0.618 1 94.5 86 TYR A C 1
ATOM 679 O O . TYR A 1 86 ? 5.266 -16.516 -1.549 1 94.5 86 TYR A O 1
ATOM 687 N N . ALA A 1 87 ? 5.66 -14.5 -0.612 1 97.06 87 ALA A N 1
ATOM 688 C CA . ALA A 1 87 ? 6.273 -14.023 -1.849 1 97.06 87 ALA A CA 1
ATOM 689 C C . ALA A 1 87 ? 7.496 -13.156 -1.557 1 97.06 87 ALA A C 1
ATOM 691 O O . ALA A 1 87 ? 7.699 -12.719 -0.422 1 97.06 87 ALA A O 1
ATOM 692 N N . LYS A 1 88 ? 8.273 -13.055 -2.545 1 97.5 88 LYS A N 1
ATOM 693 C CA . LYS A 1 88 ? 9.453 -12.195 -2.477 1 97.5 88 LYS A CA 1
ATOM 694 C C . LYS A 1 88 ? 9.516 -11.25 -3.668 1 97.5 88 LYS A C 1
ATOM 696 O O . LYS A 1 88 ? 9.211 -11.633 -4.797 1 97.5 88 LYS A O 1
ATOM 701 N N . LEU A 1 89 ? 9.781 -10.039 -3.334 1 98.19 89 LEU A N 1
ATOM 702 C CA . LEU A 1 89 ? 10.164 -9.078 -4.355 1 98.19 89 LEU A CA 1
ATOM 703 C C . LEU A 1 89 ? 11.672 -9.094 -4.582 1 98.19 89 LEU A C 1
ATOM 705 O O . LEU A 1 89 ? 12.445 -8.961 -3.629 1 98.19 89 LEU A O 1
ATOM 709 N N . VAL A 1 90 ? 12.055 -9.312 -5.773 1 98.38 90 VAL A N 1
ATOM 710 C CA . VAL A 1 90 ? 13.484 -9.383 -6.074 1 98.38 90 VAL A CA 1
ATOM 711 C C . VAL A 1 90 ? 13.93 -8.094 -6.77 1 98.38 90 VAL A C 1
ATOM 713 O O . VAL A 1 90 ? 13.359 -7.703 -7.789 1 98.38 90 VAL A O 1
ATOM 716 N N . LEU A 1 91 ? 14.906 -7.469 -6.172 1 97.69 91 LEU A N 1
ATOM 717 C CA . LEU A 1 91 ? 15.477 -6.234 -6.695 1 97.69 91 LEU A CA 1
ATOM 718 C C . LEU A 1 91 ? 16.953 -6.422 -7.051 1 97.69 91 LEU A C 1
ATOM 720 O O . LEU A 1 91 ? 17.594 -7.348 -6.559 1 97.69 91 LEU A O 1
ATOM 724 N N . LYS A 1 92 ? 17.391 -5.609 -7.949 1 97.19 92 LYS A N 1
ATOM 725 C CA . LYS A 1 92 ? 18.828 -5.41 -8.164 1 97.19 92 LYS A CA 1
ATOM 726 C C . LYS A 1 92 ? 19.266 -4.031 -7.684 1 97.19 92 LYS A C 1
ATOM 728 O O . LYS A 1 92 ? 18.672 -3.018 -8.039 1 97.19 92 LYS A O 1
ATOM 733 N N . ASP A 1 93 ? 20.297 -4.035 -6.863 1 93.5 93 ASP A N 1
ATOM 734 C CA . ASP A 1 93 ? 20.766 -2.748 -6.355 1 93.5 93 ASP A CA 1
ATOM 735 C C . ASP A 1 93 ? 21.75 -2.098 -7.328 1 93.5 93 ASP A C 1
ATOM 737 O O . ASP A 1 93 ? 21.969 -2.609 -8.422 1 93.5 93 ASP A O 1
ATOM 741 N N . SER A 1 94 ? 22.281 -0.968 -6.906 1 88.81 94 SER A N 1
ATOM 742 C CA . SER A 1 94 ? 23.172 -0.2 -7.77 1 88.81 94 SER A CA 1
ATOM 743 C C . SER A 1 94 ? 24.422 -0.999 -8.125 1 88.81 94 SER A C 1
ATOM 745 O O . SER A 1 94 ? 25.016 -0.786 -9.18 1 88.81 94 SER A O 1
ATOM 747 N N . GLY A 1 95 ? 24.812 -1.958 -7.316 1 90.12 95 GLY A N 1
ATOM 748 C CA . GLY A 1 95 ? 25.953 -2.812 -7.582 1 90.12 95 GLY A CA 1
ATOM 749 C C . GLY A 1 95 ? 25.594 -4.086 -8.32 1 90.12 95 GLY A C 1
ATOM 750 O O . GLY A 1 95 ? 26.406 -5.008 -8.414 1 90.12 95 GLY A O 1
ATOM 751 N N . SER A 1 96 ? 24.344 -4.227 -8.664 1 89.38 96 SER A N 1
ATOM 752 C CA . SER A 1 96 ? 23.828 -5.352 -9.438 1 89.38 96 SER A CA 1
ATOM 753 C C . SER A 1 96 ? 23.672 -6.594 -8.562 1 89.38 96 SER A C 1
ATOM 755 O O . SER A 1 96 ? 23.641 -7.715 -9.07 1 89.38 96 SER A O 1
ATOM 757 N N . LYS A 1 97 ? 23.719 -6.316 -7.309 1 95 97 LYS A N 1
ATOM 758 C CA . LYS A 1 97 ? 23.422 -7.406 -6.383 1 95 97 LYS A CA 1
ATOM 759 C C . LYS A 1 97 ? 21.922 -7.621 -6.246 1 95 97 LYS A C 1
ATOM 761 O O . LYS A 1 97 ? 21.156 -6.66 -6.152 1 95 97 LYS A O 1
ATOM 766 N N . GLU A 1 98 ? 21.547 -8.906 -6.258 1 96.88 98 GLU A N 1
ATOM 767 C CA . GLU A 1 98 ? 20.125 -9.242 -6.094 1 96.88 98 GLU A CA 1
ATOM 768 C C . GLU A 1 98 ? 19.719 -9.219 -4.621 1 96.88 98 GLU A C 1
ATOM 770 O O . GLU A 1 98 ? 20.453 -9.734 -3.768 1 96.88 98 GLU A O 1
ATOM 775 N N . ILE A 1 99 ? 18.688 -8.586 -4.363 1 97 99 ILE A N 1
ATOM 776 C CA . ILE A 1 99 ? 18.125 -8.5 -3.025 1 97 99 ILE A CA 1
ATOM 777 C C . ILE A 1 99 ? 16.719 -9.125 -3.021 1 97 99 ILE A C 1
ATOM 779 O O . ILE A 1 99 ? 15.914 -8.852 -3.906 1 97 99 ILE A O 1
ATOM 783 N N . TYR A 1 100 ? 16.516 -10 -2.037 1 97.44 100 TYR A N 1
ATOM 784 C CA . TYR A 1 100 ? 15.227 -10.656 -1.875 1 97.44 100 TYR A CA 1
ATOM 785 C C . TYR A 1 100 ? 14.461 -10.078 -0.689 1 97.44 100 TYR A C 1
ATOM 787 O O . TYR A 1 100 ? 14.945 -10.125 0.446 1 97.44 100 TYR A O 1
ATOM 795 N N . ILE A 1 101 ? 13.328 -9.57 -0.972 1 96.62 101 ILE A N 1
ATOM 796 C CA . ILE A 1 101 ? 12.562 -8.93 0.09 1 96.62 101 ILE A CA 1
ATOM 797 C C . ILE A 1 101 ? 11.234 -9.664 0.281 1 96.62 101 ILE A C 1
ATOM 799 O O . ILE A 1 101 ? 10.461 -9.812 -0.665 1 96.62 101 ILE A O 1
ATOM 803 N N . ASP A 1 102 ? 11 -10.023 1.527 1 95.25 102 ASP A N 1
ATOM 804 C CA . ASP A 1 102 ? 9.758 -10.719 1.858 1 95.25 102 ASP A CA 1
ATOM 805 C C . ASP A 1 102 ? 8.555 -9.797 1.71 1 95.25 102 ASP A C 1
ATOM 807 O O . ASP A 1 102 ? 8.609 -8.625 2.094 1 95.25 102 ASP A O 1
ATOM 811 N N . ALA A 1 103 ? 7.539 -10.289 1.094 1 95.56 103 ALA A N 1
ATOM 812 C CA . ALA A 1 103 ? 6.316 -9.516 0.865 1 95.56 103 ALA A CA 1
ATOM 813 C C . ALA A 1 103 ? 5.105 -10.438 0.745 1 95.56 103 ALA A C 1
ATOM 815 O O . ALA A 1 103 ? 5.25 -11.656 0.616 1 95.56 103 ALA A O 1
ATOM 816 N N . ARG A 1 104 ? 3.922 -9.883 0.88 1 95.31 104 ARG A N 1
ATOM 817 C CA . ARG A 1 104 ? 2.707 -10.633 0.586 1 95.31 104 ARG A CA 1
ATOM 818 C C . ARG A 1 104 ? 2.541 -10.836 -0.916 1 95.31 104 ARG A C 1
ATOM 820 O O . ARG A 1 104 ? 2.992 -10.016 -1.715 1 95.31 104 ARG A O 1
ATOM 827 N N . PRO A 1 105 ? 1.929 -11.906 -1.322 1 96.56 105 PRO A N 1
ATOM 828 C CA . PRO A 1 105 ? 1.703 -12.164 -2.748 1 96.56 105 PRO A CA 1
ATOM 829 C C . PRO A 1 105 ? 0.933 -11.039 -3.434 1 96.56 105 PRO A C 1
ATOM 831 O O . PRO A 1 105 ? 1.266 -10.648 -4.559 1 96.56 105 PRO A O 1
ATOM 834 N N . SER A 1 106 ? -0.034 -10.492 -2.723 1 95.12 106 SER A N 1
ATOM 835 C CA . SER A 1 106 ? -0.834 -9.422 -3.318 1 95.12 106 SER A CA 1
ATOM 836 C C . SER A 1 106 ? 0.029 -8.219 -3.674 1 95.12 106 SER A C 1
ATOM 838 O O . SER A 1 106 ? -0.082 -7.672 -4.773 1 95.12 106 SER A O 1
ATOM 840 N N . ASP A 1 107 ? 0.9 -7.859 -2.812 1 96.19 107 ASP A N 1
ATOM 841 C CA . ASP A 1 107 ? 1.803 -6.746 -3.074 1 96.19 107 ASP A CA 1
ATOM 842 C C . ASP A 1 107 ? 2.713 -7.043 -4.262 1 96.19 107 ASP A C 1
ATOM 844 O O . ASP A 1 107 ? 2.904 -6.191 -5.133 1 96.19 107 ASP A O 1
ATOM 848 N N . CYS A 1 108 ? 3.211 -8.18 -4.258 1 97.5 108 CYS A N 1
ATOM 849 C CA . CYS A 1 108 ? 4.125 -8.578 -5.32 1 97.5 108 CYS A CA 1
ATOM 850 C C . CYS A 1 108 ? 3.418 -8.609 -6.668 1 97.5 108 CYS A C 1
ATOM 852 O O . CYS A 1 108 ? 3.945 -8.102 -7.66 1 97.5 108 CYS A O 1
ATOM 854 N N . ILE A 1 109 ? 2.27 -9.18 -6.68 1 97.19 109 ILE A N 1
ATOM 855 C CA . ILE A 1 109 ? 1.521 -9.305 -7.926 1 97.19 109 ILE A CA 1
ATOM 856 C C . ILE A 1 109 ? 1.179 -7.914 -8.461 1 97.19 109 ILE A C 1
ATOM 858 O O . ILE A 1 109 ? 1.326 -7.648 -9.656 1 97.19 109 ILE A O 1
ATOM 862 N N . ILE A 1 110 ? 0.789 -7.016 -7.578 1 95.44 110 ILE A N 1
ATOM 863 C CA . ILE A 1 110 ? 0.46 -5.652 -7.969 1 95.44 110 ILE A CA 1
ATOM 864 C C . ILE A 1 110 ? 1.703 -4.961 -8.523 1 95.44 110 ILE A C 1
ATOM 866 O O . ILE A 1 110 ? 1.651 -4.332 -9.586 1 95.44 110 ILE A O 1
ATOM 870 N N . LEU A 1 111 ? 2.766 -5.121 -7.855 1 96.81 111 LEU A N 1
ATOM 871 C CA . LEU A 1 111 ? 4.012 -4.52 -8.312 1 96.81 111 LEU A CA 1
ATOM 872 C C . LEU A 1 111 ? 4.434 -5.094 -9.656 1 96.81 111 LEU A C 1
ATOM 874 O O . LEU A 1 111 ? 4.961 -4.371 -10.508 1 96.81 111 LEU A O 1
ATOM 878 N N . SER A 1 112 ? 4.227 -6.355 -9.828 1 97.12 112 SER A N 1
ATOM 879 C CA . SER A 1 112 ? 4.559 -7.012 -11.086 1 97.12 112 SER A CA 1
ATOM 880 C C . SER A 1 112 ? 3.781 -6.406 -12.25 1 97.12 112 SER A C 1
ATOM 882 O O . SER A 1 112 ? 4.367 -6.035 -13.273 1 97.12 112 SER A O 1
ATOM 884 N N . LEU A 1 113 ? 2.553 -6.277 -12.07 1 93.25 113 LEU A N 1
ATOM 885 C CA . LEU A 1 113 ? 1.692 -5.793 -13.141 1 93.25 113 LEU A CA 1
ATOM 886 C C . LEU A 1 113 ? 1.975 -4.324 -13.438 1 93.25 113 LEU A C 1
ATOM 888 O O . LEU A 1 113 ? 1.953 -3.906 -14.602 1 93.25 113 LEU A O 1
ATOM 892 N N . LYS A 1 114 ? 2.287 -3.572 -12.438 1 91.62 114 LYS A N 1
ATOM 893 C CA . LYS A 1 114 ? 2.553 -2.146 -12.609 1 91.62 114 LYS A CA 1
ATOM 894 C C . LYS A 1 114 ? 3.891 -1.919 -13.305 1 91.62 114 LYS A C 1
ATOM 896 O O . LYS A 1 114 ? 4.066 -0.928 -14.016 1 91.62 114 LYS A O 1
ATOM 901 N N . ASN A 1 115 ? 4.809 -2.814 -13.078 1 93.19 115 ASN A N 1
ATOM 902 C CA . ASN A 1 115 ? 6.164 -2.594 -13.57 1 93.19 115 ASN A CA 1
ATOM 903 C C . ASN A 1 115 ? 6.551 -3.619 -14.633 1 93.19 115 ASN A C 1
ATOM 905 O O . ASN A 1 115 ? 7.719 -3.719 -15.016 1 93.19 115 ASN A O 1
ATOM 909 N N . ASN A 1 116 ? 5.621 -4.426 -15.031 1 94.19 116 ASN A N 1
ATOM 910 C CA . ASN A 1 116 ? 5.84 -5.453 -16.047 1 94.19 116 ASN A CA 1
ATOM 911 C C . ASN A 1 116 ? 6.965 -6.402 -15.648 1 94.19 116 ASN A C 1
ATOM 913 O O . ASN A 1 116 ? 7.887 -6.645 -16.422 1 94.19 116 ASN A O 1
ATOM 917 N N . LEU A 1 117 ? 6.891 -6.82 -14.469 1 97.5 117 LEU A N 1
ATOM 918 C CA . LEU A 1 117 ? 7.867 -7.77 -13.953 1 97.5 117 LEU A CA 1
ATOM 919 C C . LEU A 1 117 ? 7.375 -9.203 -14.109 1 97.5 117 LEU A C 1
ATOM 921 O O . LEU A 1 117 ? 6.184 -9.477 -13.93 1 97.5 117 LEU A O 1
ATOM 925 N N . PRO A 1 118 ? 8.258 -10.086 -14.367 1 98.38 118 PRO A N 1
ATOM 926 C CA . PRO A 1 118 ? 7.84 -11.492 -14.422 1 98.38 118 PRO A CA 1
ATOM 927 C C . PRO A 1 118 ? 7.504 -12.07 -13.055 1 98.38 118 PRO A C 1
ATOM 929 O O . PRO A 1 118 ? 8.102 -11.672 -12.047 1 98.38 118 PRO A O 1
ATOM 932 N N . ILE A 1 119 ? 6.531 -13 -13.07 1 98.56 119 ILE A N 1
ATOM 933 C CA . ILE A 1 119 ? 6.113 -13.703 -11.867 1 98.56 119 ILE A CA 1
ATOM 934 C C . ILE A 1 119 ? 6.523 -15.164 -11.953 1 98.56 119 ILE A C 1
ATOM 936 O O . ILE A 1 119 ? 6.246 -15.844 -12.945 1 98.56 119 ILE A O 1
ATOM 940 N N . TYR A 1 120 ? 7.223 -15.555 -10.922 1 98.75 120 TYR A N 1
ATOM 941 C CA . TYR A 1 120 ? 7.582 -16.969 -10.828 1 98.75 120 TYR A CA 1
ATOM 942 C C . TYR A 1 120 ? 6.949 -17.609 -9.594 1 98.75 120 TYR A C 1
ATOM 944 O O . TYR A 1 120 ? 6.754 -16.938 -8.57 1 98.75 120 TYR A O 1
ATOM 952 N N . ILE A 1 121 ? 6.617 -18.859 -9.719 1 98.5 121 ILE A N 1
ATOM 953 C CA . ILE A 1 121 ? 6 -19.594 -8.625 1 98.5 121 ILE A CA 1
ATOM 954 C C . ILE A 1 121 ? 6.727 -20.922 -8.414 1 98.5 121 ILE A C 1
ATOM 956 O O . ILE A 1 121 ? 7.141 -21.562 -9.375 1 98.5 121 ILE A O 1
ATOM 960 N N . ASP A 1 122 ? 6.871 -21.266 -7.207 1 97.94 122 ASP A N 1
ATOM 961 C CA . ASP A 1 122 ? 7.559 -22.5 -6.859 1 97.94 122 ASP A CA 1
ATOM 962 C C . ASP A 1 122 ? 6.844 -23.719 -7.465 1 97.94 122 ASP A C 1
ATOM 964 O O . ASP A 1 122 ? 5.617 -23.797 -7.418 1 97.94 122 ASP A O 1
ATOM 968 N N . GLU A 1 123 ? 7.621 -24.641 -7.934 1 96.81 123 GLU A N 1
ATOM 969 C CA . GLU A 1 123 ? 7.062 -25.812 -8.578 1 96.81 123 GLU A CA 1
ATOM 970 C C . GLU A 1 123 ? 6.266 -26.656 -7.586 1 96.81 123 GLU A C 1
ATOM 972 O O . GLU A 1 123 ? 5.258 -27.266 -7.949 1 96.81 123 GLU A O 1
ATOM 977 N N . GLU A 1 124 ? 6.781 -26.703 -6.445 1 96.69 124 GLU A N 1
ATOM 978 C CA . GLU A 1 124 ? 6.09 -27.469 -5.414 1 96.69 124 GLU A CA 1
ATOM 979 C C . GLU A 1 124 ? 4.703 -26.891 -5.137 1 96.69 124 GLU A C 1
ATOM 981 O O . GLU A 1 124 ? 3.748 -27.641 -4.926 1 96.69 124 GLU A O 1
ATOM 986 N N . ILE A 1 125 ? 4.617 -25.594 -5.176 1 96.81 125 ILE A N 1
ATOM 987 C CA . ILE A 1 125 ? 3.326 -24.938 -4.969 1 96.81 125 ILE A CA 1
ATOM 988 C C . ILE A 1 125 ? 2.383 -25.297 -6.117 1 96.81 125 ILE A C 1
ATOM 990 O O . ILE A 1 125 ? 1.208 -25.594 -5.895 1 96.81 125 ILE A O 1
ATOM 994 N N . VAL A 1 126 ? 2.891 -25.281 -7.289 1 95.06 126 VAL A N 1
ATOM 995 C CA . VAL A 1 126 ? 2.096 -25.594 -8.469 1 95.06 126 VAL A CA 1
ATOM 996 C C . VAL A 1 126 ? 1.594 -27.031 -8.391 1 95.06 126 VAL A C 1
ATOM 998 O O . VAL A 1 126 ? 0.412 -27.297 -8.625 1 95.06 126 VAL A O 1
ATOM 1001 N N . SER A 1 127 ? 2.486 -27.891 -8.008 1 94.25 127 SER A N 1
ATOM 1002 C CA . SER A 1 127 ? 2.158 -29.312 -7.953 1 94.25 127 SER A CA 1
ATOM 1003 C C . SER A 1 127 ? 1.131 -29.609 -6.863 1 94.25 127 SER A C 1
ATOM 1005 O O . SER A 1 127 ? 0.225 -30.422 -7.055 1 94.25 127 SER A O 1
ATOM 1007 N N . GLU A 1 128 ? 1.252 -28.906 -5.828 1 92.44 128 GLU A N 1
ATOM 1008 C CA . GLU A 1 128 ? 0.434 -29.219 -4.664 1 92.44 128 GLU A CA 1
ATOM 1009 C C . GLU A 1 128 ? -0.879 -28.438 -4.676 1 92.44 128 GLU A C 1
ATOM 1011 O O . GLU A 1 128 ? -1.903 -28.938 -4.199 1 92.44 128 GLU A O 1
ATOM 1016 N N . HIS A 1 129 ? -0.812 -27.266 -5.254 1 90.44 129 HIS A N 1
ATOM 1017 C CA . HIS A 1 129 ? -1.97 -26.391 -5.07 1 90.44 129 HIS A CA 1
ATOM 1018 C C . HIS A 1 129 ? -2.518 -25.906 -6.41 1 90.44 129 HIS A C 1
ATOM 1020 O O . HIS A 1 129 ? -3.512 -25.188 -6.453 1 90.44 129 HIS A O 1
ATOM 1026 N N . GLY A 1 130 ? -1.885 -26.328 -7.457 1 90.75 130 GLY A N 1
ATOM 1027 C CA . GLY A 1 130 ? -2.367 -26 -8.781 1 90.75 130 GLY A CA 1
ATOM 1028 C C . GLY A 1 130 ? -3.623 -26.75 -9.172 1 90.75 130 GLY A C 1
ATOM 1029 O O . GLY A 1 130 ? -3.824 -27.891 -8.75 1 90.75 130 GLY A O 1
ATOM 1030 N N . ILE A 1 131 ? -4.457 -26.094 -10 1 84.19 131 ILE A N 1
ATOM 1031 C CA . ILE A 1 131 ? -5.68 -26.688 -10.523 1 84.19 131 ILE A CA 1
ATOM 1032 C C . ILE A 1 131 ? -5.641 -26.688 -12.055 1 84.19 131 ILE A C 1
ATOM 1034 O O . ILE A 1 131 ? -5.266 -25.688 -12.672 1 84.19 131 ILE A O 1
ATOM 1038 N N . GLU A 1 132 ? -5.949 -27.906 -12.578 1 81.31 132 GLU A N 1
ATOM 1039 C CA . GLU A 1 132 ? -6.023 -27.984 -14.031 1 81.31 132 GLU A CA 1
ATOM 1040 C C . GLU A 1 132 ? -7.23 -27.219 -14.57 1 81.31 132 GLU A C 1
ATOM 1042 O O . GLU A 1 132 ? -8.359 -27.469 -14.156 1 81.31 132 GLU A O 1
ATOM 1047 N N . ALA A 1 133 ? -6.988 -26.25 -15.211 1 66.69 133 ALA A N 1
ATOM 1048 C CA . ALA A 1 133 ? -8.07 -25.438 -15.766 1 66.69 133 ALA A CA 1
ATOM 1049 C C . ALA A 1 133 ? -8.5 -25.953 -17.125 1 66.69 133 ALA A C 1
ATOM 1051 O O . ALA A 1 133 ? -7.852 -25.672 -18.141 1 66.69 133 ALA A O 1
ATOM 1052 N N . SER A 1 134 ? -8.719 -27.328 -17.312 1 56.41 134 SER A N 1
ATOM 1053 C CA . SER A 1 134 ? -9.203 -27.844 -18.578 1 56.41 134 SER A CA 1
ATOM 1054 C C . SER A 1 134 ? -10.156 -26.859 -19.25 1 56.41 134 SER A C 1
ATOM 1056 O O . SER A 1 134 ? -10.227 -26.797 -20.469 1 56.41 134 SER A O 1
ATOM 1058 N N . PHE A 1 135 ? -11.117 -26.469 -18.516 1 45.16 135 PHE A N 1
ATOM 1059 C CA . PHE A 1 135 ? -12.125 -25.594 -19.109 1 45.16 135 PHE A CA 1
ATOM 1060 C C . PHE A 1 135 ? -11.477 -24.344 -19.703 1 45.16 135 PHE A C 1
ATOM 1062 O O . PHE A 1 135 ? -12.133 -23.578 -20.406 1 45.16 135 PHE A O 1
ATOM 1069 N N . ILE A 1 136 ? -10.266 -24.078 -19.25 1 46.56 136 ILE A N 1
ATOM 1070 C CA . ILE A 1 136 ? -9.547 -22.969 -19.875 1 46.56 136 ILE A CA 1
ATOM 1071 C C . ILE A 1 136 ? -9.086 -23.375 -21.281 1 46.56 136 ILE A C 1
ATOM 1073 O O . ILE A 1 136 ? -8.516 -22.547 -22 1 46.56 136 ILE A O 1
ATOM 1077 N N . ASN A 1 137 ? -8.953 -24.594 -21.516 1 42.47 137 ASN A N 1
ATOM 1078 C CA . ASN A 1 137 ? -8.562 -25.031 -22.859 1 42.47 137 ASN A CA 1
ATOM 1079 C C . ASN A 1 137 ? -9.477 -24.438 -23.922 1 42.47 137 ASN A C 1
ATOM 1081 O O . ASN A 1 137 ? -9.312 -24.719 -25.109 1 42.47 137 ASN A O 1
ATOM 1085 N N . ALA A 1 138 ? -10.906 -24.391 -23.656 1 39 138 ALA A N 1
ATOM 1086 C CA . ALA A 1 138 ? -11.555 -23.844 -24.844 1 39 138 ALA A CA 1
ATOM 1087 C C . ALA A 1 138 ? -10.883 -22.547 -25.281 1 39 138 ALA A C 1
ATOM 1089 O O . ALA A 1 138 ? -10.562 -21.688 -24.453 1 39 138 ALA A O 1
ATOM 1090 N N . GLU A 1 139 ? -10.344 -22.422 -26.359 1 36.84 139 GLU A N 1
ATOM 1091 C CA . GLU A 1 139 ? -9.484 -21.484 -27.078 1 36.84 139 GLU A CA 1
ATOM 1092 C C . GLU A 1 139 ? -9.727 -20.047 -26.609 1 36.84 139 GLU A C 1
ATOM 1094 O O . GLU A 1 139 ? -8.82 -19.219 -26.672 1 36.84 139 GLU A O 1
ATOM 1099 N N . GLU A 1 140 ? -10.891 -19.281 -27.062 1 38.62 140 GLU A N 1
ATOM 1100 C CA . GLU A 1 140 ? -10.914 -17.844 -27.328 1 38.62 140 GLU A CA 1
ATOM 1101 C C . GLU A 1 140 ? -10.703 -17.047 -26.047 1 38.62 140 GLU A C 1
ATOM 1103 O O . GLU A 1 140 ? -11.359 -17.312 -25.031 1 38.62 140 GLU A O 1
ATOM 1108 N N . GLN A 1 141 ? -9.57 -16.297 -25.891 1 42.06 141 GLN A N 1
ATOM 1109 C CA . GLN A 1 141 ? -9.016 -15.227 -25.062 1 42.06 141 GLN A CA 1
ATOM 1110 C C . GLN A 1 141 ? -10.125 -14.469 -24.344 1 42.06 141 GLN A C 1
ATOM 1112 O O . GLN A 1 141 ? -9.906 -13.945 -23.25 1 42.06 141 GLN A O 1
ATOM 1117 N N . SER A 1 142 ? -11.242 -14.164 -25.109 1 41.53 142 SER A N 1
ATOM 1118 C CA . SER A 1 142 ? -12.305 -13.25 -24.688 1 41.53 142 SER A CA 1
ATOM 1119 C C . SER A 1 142 ? -13.109 -13.828 -23.531 1 41.53 142 SER A C 1
ATOM 1121 O O . SER A 1 142 ? -13.508 -13.102 -22.609 1 41.53 142 SER A O 1
ATOM 1123 N N . GLU A 1 143 ? -13.445 -15.172 -23.562 1 41.25 143 GLU A N 1
ATOM 1124 C CA . GLU A 1 143 ? -14.375 -15.766 -22.609 1 41.25 143 GLU A CA 1
ATOM 1125 C C . GLU A 1 143 ? -13.688 -16.078 -21.281 1 41.25 143 GLU A C 1
ATOM 1127 O O . GLU A 1 143 ? -14.352 -16.391 -20.297 1 41.25 143 GLU A O 1
ATOM 1132 N N . PHE A 1 144 ? -12.492 -16.359 -21.344 1 44.5 144 PHE A N 1
ATOM 1133 C CA . PHE A 1 144 ? -11.797 -16.531 -20.078 1 44.5 144 PHE A CA 1
ATOM 1134 C C . PHE A 1 144 ? -12.141 -15.398 -19.109 1 44.5 144 PHE A C 1
ATOM 1136 O O . PHE A 1 144 ? -12.32 -15.625 -17.906 1 44.5 144 PHE A O 1
ATOM 1143 N N . ARG A 1 145 ? -12.188 -14.227 -19.672 1 46.56 145 ARG A N 1
ATOM 1144 C CA . ARG A 1 145 ? -12.547 -13.039 -18.906 1 46.56 145 ARG A CA 1
ATOM 1145 C C . ARG A 1 145 ? -13.906 -13.219 -18.234 1 46.56 145 ARG A C 1
ATOM 1147 O O . ARG A 1 145 ? -14.078 -12.852 -17.078 1 46.56 145 ARG A O 1
ATOM 1154 N N . GLN A 1 146 ? -14.906 -13.672 -19.062 1 43.19 146 GLN A N 1
ATOM 1155 C CA . GLN A 1 146 ? -16.266 -13.812 -18.547 1 43.19 146 GLN A CA 1
ATOM 1156 C C . GLN A 1 146 ? -16.359 -14.969 -17.562 1 43.19 146 GLN A C 1
ATOM 1158 O O . GLN A 1 146 ? -17.094 -14.891 -16.578 1 43.19 146 GLN A O 1
ATOM 1163 N N . ASP A 1 147 ? -15.883 -16.141 -17.875 1 43.88 147 ASP A N 1
ATOM 1164 C CA . ASP A 1 147 ? -16.062 -17.344 -17.094 1 43.88 147 ASP A CA 1
ATOM 1165 C C . ASP A 1 147 ? -15.359 -17.234 -15.734 1 43.88 147 ASP A C 1
ATOM 1167 O O . ASP A 1 147 ? -15.891 -17.688 -14.719 1 43.88 147 ASP A O 1
ATOM 1171 N N . ILE A 1 148 ? -14.102 -16.875 -15.766 1 46.19 148 ILE A N 1
ATOM 1172 C CA . ILE A 1 148 ? -13.43 -16.703 -14.484 1 46.19 148 ILE A CA 1
ATOM 1173 C C . ILE A 1 148 ? -14.219 -15.727 -13.617 1 46.19 148 ILE A C 1
ATOM 1175 O O . ILE A 1 148 ? -14.211 -15.828 -12.391 1 46.19 148 ILE A O 1
ATOM 1179 N N . GLU A 1 149 ? -14.695 -14.688 -14.328 1 46.62 149 GLU A N 1
ATOM 1180 C CA . GLU A 1 149 ? -15.594 -13.789 -13.617 1 46.62 149 GLU A CA 1
ATOM 1181 C C . GLU A 1 149 ? -16.719 -14.555 -12.914 1 46.62 149 GLU A C 1
ATOM 1183 O O . GLU A 1 149 ? -17.141 -14.18 -11.82 1 46.62 149 GLU A O 1
ATOM 1188 N N . ASN A 1 150 ? -17.422 -15.445 -13.719 1 42.44 150 ASN A N 1
ATOM 1189 C CA . ASN A 1 150 ? -18.516 -16.281 -13.227 1 42.44 150 ASN A CA 1
ATOM 1190 C C . ASN A 1 150 ? -18 -17.516 -12.516 1 42.44 150 ASN A C 1
ATOM 1192 O O . ASN A 1 150 ? -18.75 -18.469 -12.273 1 42.44 150 ASN A O 1
ATOM 1196 N N . PHE A 1 151 ? -16.781 -17.891 -12.555 1 42.31 151 PHE A N 1
ATOM 1197 C CA . PHE A 1 151 ? -16.219 -19.109 -11.984 1 42.31 151 PHE A CA 1
ATOM 1198 C C . PHE A 1 151 ? -16.875 -19.422 -10.641 1 42.31 151 PHE A C 1
ATOM 1200 O O . PHE A 1 151 ? -16.875 -18.594 -9.734 1 42.31 151 PHE A O 1
ATOM 1207 N N . ASP A 1 152 ? -17.781 -20.375 -10.633 1 44.34 152 ASP A N 1
ATOM 1208 C CA . ASP A 1 152 ? -18.375 -21.062 -9.5 1 44.34 152 ASP A CA 1
ATOM 1209 C C . ASP A 1 152 ? -17.312 -21.578 -8.539 1 44.34 152 ASP A C 1
ATOM 1211 O O . ASP A 1 152 ? -16.75 -22.656 -8.734 1 44.34 152 ASP A O 1
ATOM 1215 N N . ILE A 1 153 ? -16.578 -20.812 -7.82 1 47.59 153 ILE A N 1
ATOM 1216 C CA . ILE A 1 153 ? -15.711 -21.047 -6.672 1 47.59 153 ILE A CA 1
ATOM 1217 C C . ILE A 1 153 ? -16.219 -22.25 -5.887 1 47.59 153 ILE A C 1
ATOM 1219 O O . ILE A 1 153 ? -15.453 -22.906 -5.18 1 47.59 153 ILE A O 1
ATOM 1223 N N . ASP A 1 154 ? -17.469 -22.516 -5.969 1 47.41 154 ASP A N 1
ATOM 1224 C CA . ASP A 1 154 ? -17.984 -23.656 -5.223 1 47.41 154 ASP A CA 1
ATOM 1225 C C . ASP A 1 154 ? -17.312 -24.953 -5.664 1 47.41 154 ASP A C 1
ATOM 1227 O O . ASP A 1 154 ? -16.953 -25.781 -4.828 1 47.41 154 ASP A O 1
ATOM 1231 N N . GLU A 1 155 ? -17.203 -25.062 -6.844 1 47.94 155 GLU A N 1
ATOM 1232 C CA . GLU A 1 155 ? -16.578 -26.297 -7.316 1 47.94 155 GLU A CA 1
ATOM 1233 C C . GLU A 1 155 ? -15.094 -26.328 -6.977 1 47.94 155 GLU A C 1
ATOM 1235 O O . GLU A 1 155 ? -14.555 -27.375 -6.617 1 47.94 155 GLU A O 1
ATOM 1240 N N . LEU A 1 156 ? -14.516 -25.172 -7 1 49.38 156 LEU A N 1
ATOM 1241 C CA . LEU A 1 156 ? -13.102 -25.094 -6.66 1 49.38 156 LEU A CA 1
ATOM 1242 C C . LEU A 1 156 ? -12.867 -25.469 -5.199 1 49.38 156 LEU A C 1
ATOM 1244 O O . LEU A 1 156 ? -11.938 -26.203 -4.879 1 49.38 156 LEU A O 1
ATOM 1248 N N . ARG A 1 157 ? -13.727 -24.891 -4.262 1 48.69 157 ARG A N 1
ATOM 1249 C CA . ARG A 1 157 ? -13.641 -25.219 -2.842 1 48.69 157 ARG A CA 1
ATOM 1250 C C . ARG A 1 157 ? -13.836 -26.719 -2.611 1 48.69 157 ARG A C 1
ATOM 1252 O O . ARG A 1 157 ? -13.141 -27.328 -1.796 1 48.69 157 ARG A O 1
ATOM 1259 N N . ARG A 1 158 ? -14.844 -27.25 -3.311 1 50.59 158 ARG A N 1
ATOM 1260 C CA . ARG A 1 158 ? -15.078 -28.688 -3.105 1 50.59 158 ARG A CA 1
ATOM 1261 C C . ARG A 1 158 ? -13.812 -29.484 -3.379 1 50.59 158 ARG A C 1
ATOM 1263 O O . ARG A 1 158 ? -13.508 -30.438 -2.654 1 50.59 158 ARG A O 1
ATOM 1270 N N . LYS A 1 159 ? -13.109 -28.984 -4.254 1 47.31 159 LYS A N 1
ATOM 1271 C CA . LYS A 1 159 ? -11.883 -29.703 -4.582 1 47.31 159 LYS A CA 1
ATOM 1272 C C . LYS A 1 159 ? -10.797 -29.422 -3.549 1 47.31 159 LYS A C 1
ATOM 1274 O O . LYS A 1 159 ? -10.031 -30.328 -3.186 1 47.31 159 LYS A O 1
ATOM 1279 N N . PHE A 1 160 ? -10.766 -28.172 -3.068 1 47.94 160 PHE A N 1
ATOM 1280 C CA . PHE A 1 160 ? -9.812 -27.812 -2.025 1 47.94 160 PHE A CA 1
ATOM 1281 C C . PHE A 1 160 ? -10.234 -28.391 -0.683 1 47.94 160 PHE A C 1
ATOM 1283 O O . PHE A 1 160 ? -9.391 -28.797 0.121 1 47.94 160 PHE A O 1
ATOM 1290 N N . GLU A 1 161 ? -11.453 -28.188 -0.376 1 49.03 161 GLU A N 1
ATOM 1291 C CA . GLU A 1 161 ? -11.969 -28.812 0.838 1 49.03 161 GLU A CA 1
ATOM 1292 C C . GLU A 1 161 ? -11.789 -30.328 0.792 1 49.03 161 GLU A C 1
ATOM 1294 O O . GLU A 1 161 ? -11.5 -30.953 1.814 1 49.03 161 GLU A O 1
ATOM 1299 N N . ASN A 1 162 ? -12.125 -30.875 -0.317 1 49.06 162 ASN A N 1
ATOM 1300 C CA . ASN A 1 162 ? -11.969 -32.344 -0.404 1 49.06 162 ASN A CA 1
ATOM 1301 C C . ASN A 1 162 ? -10.5 -32.75 -0.305 1 49.06 162 ASN A C 1
ATOM 1303 O O . ASN A 1 162 ? -10.188 -33.844 0.179 1 49.06 162 ASN A O 1
ATOM 1307 N N . LYS A 1 163 ? -9.656 -31.953 -0.821 1 46.47 163 LYS A N 1
ATOM 1308 C CA . LYS A 1 163 ? -8.242 -32.281 -0.644 1 46.47 163 LYS A CA 1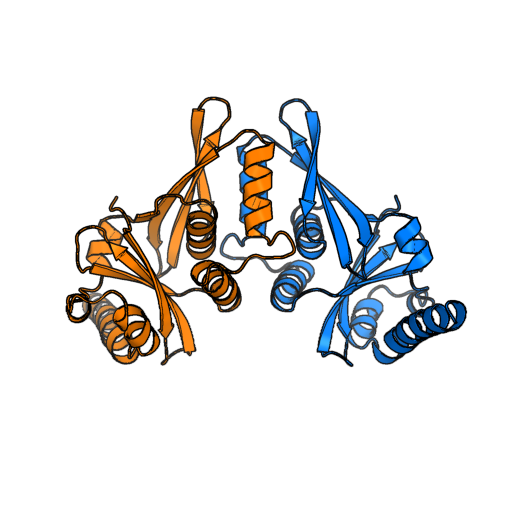
ATOM 1309 C C . LYS A 1 163 ? -7.82 -32.125 0.814 1 46.47 163 LYS A C 1
ATOM 1311 O O . LYS A 1 163 ? -7.031 -32.906 1.33 1 46.47 163 LYS A O 1
ATOM 1316 N N . ASN A 1 164 ? -8.289 -31.078 1.544 1 43.03 164 ASN A N 1
ATOM 1317 C CA . ASN A 1 164 ? -7.988 -30.953 2.965 1 43.03 164 ASN A CA 1
ATOM 1318 C C . ASN A 1 164 ? -8.656 -32.031 3.783 1 43.03 164 ASN A C 1
ATOM 1320 O O . ASN A 1 164 ? -8.219 -32.344 4.895 1 43.03 164 ASN A O 1
ATOM 1324 N N . LYS A 1 165 ? -9.781 -32.469 3.408 1 50.41 165 LYS A N 1
ATOM 1325 C CA . LYS A 1 165 ? -10.406 -33.594 4.117 1 50.41 165 LYS A CA 1
ATOM 1326 C C . LYS A 1 165 ? -9.641 -34.875 3.883 1 50.41 165 LYS A C 1
ATOM 1328 O O . LYS A 1 165 ? -9.648 -35.781 4.73 1 50.41 165 LYS A O 1
ATOM 1333 N N . THR A 1 166 ? -9.141 -35 2.66 1 42.97 166 THR A N 1
ATOM 1334 C CA . THR A 1 166 ? -8.398 -36.25 2.443 1 42.97 166 THR A CA 1
ATOM 1335 C C . THR A 1 166 ? -7.105 -36.25 3.258 1 42.97 166 THR A C 1
ATOM 1337 O O . THR A 1 166 ? -6.648 -37.312 3.693 1 42.97 166 THR A O 1
ATOM 1340 N N . GLU A 1 167 ? -6.484 -35.062 3.426 1 43.31 167 GLU A N 1
ATOM 1341 C CA . GLU A 1 167 ? -5.309 -35.125 4.289 1 43.31 167 GLU A CA 1
ATOM 1342 C C . GLU A 1 167 ? -5.703 -35.312 5.746 1 43.31 167 GLU A C 1
ATOM 1344 O O . GLU A 1 167 ? -4.898 -35.812 6.551 1 43.31 167 GLU A O 1
ATOM 1349 N N . ASP A 1 168 ? -6.855 -34.812 6.152 1 43.34 168 ASP A N 1
ATOM 1350 C CA . ASP A 1 168 ? -7.281 -35.156 7.508 1 43.34 168 ASP A CA 1
ATOM 1351 C C . ASP A 1 168 ? -7.559 -36.656 7.637 1 43.34 168 ASP A C 1
ATOM 1353 O O . ASP A 1 168 ? -7.426 -37.219 8.719 1 43.34 168 ASP A O 1
ATOM 1357 N N . GLU A 1 169 ? -7.988 -37.281 6.52 1 41.88 169 GLU A N 1
ATOM 1358 C CA . GLU A 1 169 ? -8.273 -38.719 6.699 1 41.88 169 GLU A CA 1
ATOM 1359 C C . GLU A 1 169 ? -6.992 -39.531 6.812 1 41.88 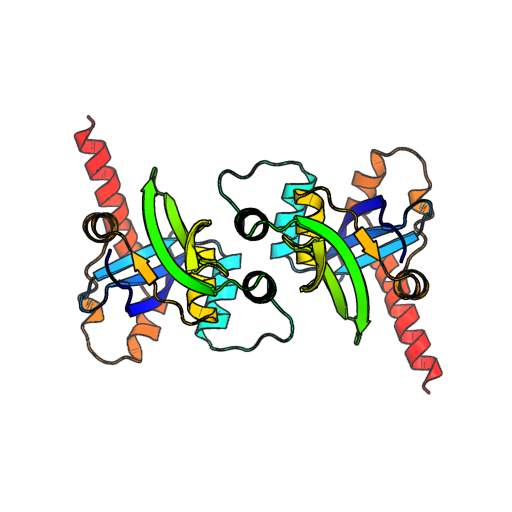169 GLU A C 1
ATOM 1361 O O . GLU A 1 169 ? -6.992 -40.625 7.375 1 41.88 169 GLU A O 1
ATOM 1366 N N . ASP A 1 170 ? -5.906 -39.062 6.152 1 41.12 170 ASP A N 1
ATOM 1367 C CA . ASP A 1 170 ? -4.766 -39.969 6.27 1 41.12 170 ASP A CA 1
ATOM 1368 C C . ASP A 1 170 ? -4.074 -39.812 7.621 1 41.12 170 ASP A C 1
ATOM 1370 O O . ASP A 1 170 ? -3.164 -40.562 7.953 1 41.12 170 ASP A O 1
ATOM 1374 N N . ASP A 1 171 ? -4.301 -38.625 8.359 1 38.62 171 ASP A N 1
ATOM 1375 C CA . ASP A 1 171 ? -3.623 -38.594 9.656 1 38.62 171 ASP A CA 1
ATOM 1376 C C . ASP A 1 171 ? -4.469 -39.25 10.742 1 38.62 171 ASP A C 1
ATOM 1378 O O . ASP A 1 171 ? -4.168 -39.125 11.93 1 38.62 171 ASP A O 1
ATOM 1382 N N . GLU A 1 172 ? -5.629 -39.812 10.344 1 33.12 172 GLU A N 1
ATOM 1383 C CA . GLU A 1 172 ? -6.066 -40.781 11.344 1 33.12 172 GLU A CA 1
ATOM 1384 C C . GLU A 1 172 ? -5.379 -42.125 11.141 1 33.12 172 GLU A C 1
ATOM 1386 O O . GLU A 1 172 ? -5.145 -42.562 10.008 1 33.12 172 GLU A O 1
ATOM 1391 N N . MET B 1 1 ? 8.008 24.984 7.906 1 94.12 1 MET B N 1
ATOM 1392 C CA . MET B 1 1 ? 7.281 23.766 8.25 1 94.12 1 MET B CA 1
ATOM 1393 C C . MET B 1 1 ? 7.031 23.688 9.75 1 94.12 1 MET B C 1
ATOM 1395 O O . MET B 1 1 ? 7.809 24.219 10.547 1 94.12 1 MET B O 1
ATOM 1399 N N . LYS B 1 2 ? 5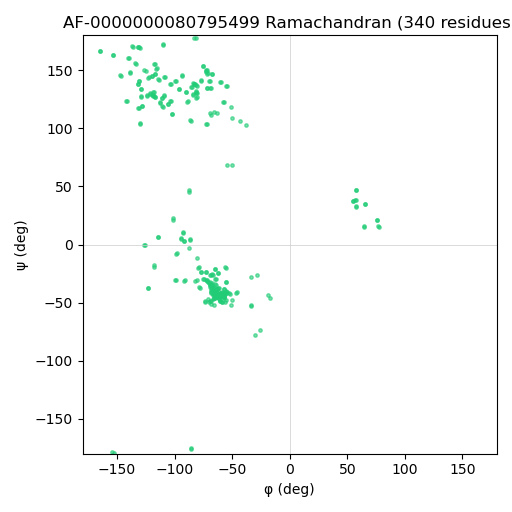.883 23.219 10.109 1 97.19 2 LYS B N 1
ATOM 1400 C CA . LYS B 1 2 ? 5.527 23 11.508 1 97.19 2 LYS B CA 1
ATOM 1401 C C . LYS B 1 2 ? 5.484 21.5 11.836 1 97.19 2 LYS B C 1
ATOM 1403 O O . LYS B 1 2 ? 5.039 20.703 11.016 1 97.19 2 LYS B O 1
ATOM 1408 N N . LYS B 1 3 ? 5.898 21.25 13.023 1 98.25 3 LYS B N 1
ATOM 1409 C CA . LYS B 1 3 ? 5.93 19.859 13.453 1 98.25 3 LYS B CA 1
ATOM 1410 C C . LYS B 1 3 ? 4.562 19.406 13.961 1 98.25 3 LYS B C 1
ATOM 1412 O O . LYS B 1 3 ? 3.855 20.172 14.617 1 98.25 3 LYS B O 1
ATOM 1417 N N . VAL B 1 4 ? 4.266 18.219 13.555 1 96.81 4 VAL B N 1
ATOM 1418 C CA . VAL B 1 4 ? 3.035 17.594 14.039 1 96.81 4 VAL B CA 1
ATOM 1419 C C . VAL B 1 4 ? 3.322 16.812 15.312 1 96.81 4 VAL B C 1
ATOM 1421 O O . VAL B 1 4 ? 4.273 16.016 15.359 1 96.81 4 VAL B O 1
ATOM 1424 N N . SER B 1 5 ? 2.523 17 16.328 1 92.88 5 SER B N 1
ATOM 1425 C CA . SER B 1 5 ? 2.779 16.375 17.625 1 92.88 5 SER B CA 1
ATOM 1426 C C . SER B 1 5 ? 1.922 15.125 17.812 1 92.88 5 SER B C 1
ATOM 1428 O O . SER B 1 5 ? 2.305 14.195 18.531 1 92.88 5 SER B O 1
ATOM 1430 N N . ASN B 1 6 ? 0.79 15.133 17.234 1 91.62 6 ASN B N 1
ATOM 1431 C CA . ASN B 1 6 ? -0.139 14.031 17.422 1 91.62 6 ASN B CA 1
ATOM 1432 C C . ASN B 1 6 ? -0.976 13.766 16.188 1 91.62 6 ASN B C 1
ATOM 1434 O O . ASN B 1 6 ? -1.324 14.703 15.453 1 91.62 6 ASN B O 1
ATOM 1438 N N . VAL B 1 7 ? -1.264 12.508 15.984 1 91.44 7 VAL B N 1
ATOM 1439 C CA . VAL B 1 7 ? -2.141 12.062 14.906 1 91.44 7 VAL B CA 1
ATOM 1440 C C . VAL B 1 7 ? -3.352 11.344 15.492 1 91.44 7 VAL B C 1
ATOM 1442 O O . VAL B 1 7 ? -3.205 10.422 16.297 1 91.44 7 VAL B O 1
ATOM 1445 N N . THR B 1 8 ? -4.535 11.734 15.102 1 88.12 8 THR B N 1
ATOM 1446 C CA . THR B 1 8 ? -5.773 11.07 15.5 1 88.12 8 THR B CA 1
ATOM 1447 C C . THR B 1 8 ? -6.707 10.898 14.312 1 88.12 8 THR B C 1
ATOM 1449 O O . THR B 1 8 ? -6.418 11.383 13.211 1 88.12 8 THR B O 1
ATOM 1452 N N . MET B 1 9 ? -7.73 10.133 14.555 1 88.62 9 MET B N 1
ATOM 1453 C CA . MET B 1 9 ? -8.648 9.867 13.453 1 88.62 9 MET B CA 1
ATOM 1454 C C . MET B 1 9 ? -10.102 10.039 13.898 1 88.62 9 MET B C 1
ATOM 1456 O O . MET B 1 9 ? -10.398 9.945 15.094 1 88.62 9 MET B O 1
ATOM 1460 N N . GLY B 1 10 ? -10.898 10.32 12.945 1 84.25 10 GLY B N 1
ATOM 1461 C CA . GLY B 1 10 ? -12.336 10.406 13.125 1 84.25 10 GLY B CA 1
ATOM 1462 C C . GLY B 1 10 ? -13.117 10.102 11.859 1 84.25 10 GLY B C 1
ATOM 1463 O O . GLY B 1 10 ? -12.555 9.578 10.891 1 84.25 10 GLY B O 1
ATOM 1464 N N . ILE B 1 11 ? -14.414 10.18 11.953 1 84.31 11 ILE B N 1
ATOM 1465 C CA . ILE B 1 11 ? -15.281 9.953 10.805 1 84.31 11 ILE B CA 1
ATOM 1466 C C . ILE B 1 11 ? -16.062 11.227 10.477 1 84.31 11 ILE B C 1
ATOM 1468 O O . ILE B 1 11 ? -16.562 11.898 11.375 1 84.31 11 ILE B O 1
ATOM 1472 N N . ASP B 1 12 ? -15.914 11.578 9.172 1 79.56 12 ASP B N 1
ATOM 1473 C CA . ASP B 1 12 ? -16.812 12.602 8.656 1 79.56 12 ASP B CA 1
ATOM 1474 C C . ASP B 1 12 ? -18.234 12.047 8.5 1 79.56 12 ASP B C 1
ATOM 1476 O O . ASP B 1 12 ? -18.516 11.312 7.555 1 79.56 12 ASP B O 1
ATOM 1480 N N . LYS B 1 13 ? -19.078 12.359 9.328 1 76.12 13 LYS B N 1
ATOM 1481 C CA . LYS B 1 13 ? -20.406 11.758 9.383 1 76.12 13 LYS B CA 1
ATOM 1482 C C . LYS B 1 13 ? -21.25 12.164 8.18 1 76.12 13 LYS B C 1
ATOM 1484 O O . LYS B 1 13 ? -22.203 11.477 7.828 1 76.12 13 LYS B O 1
ATOM 1489 N N . VAL B 1 14 ? -20.906 13.305 7.672 1 74.81 14 VAL B N 1
ATOM 1490 C CA . VAL B 1 14 ? -21.672 13.773 6.52 1 74.81 14 VAL B CA 1
ATOM 1491 C C . VAL B 1 14 ? -21.375 12.883 5.312 1 74.81 14 VAL B C 1
ATOM 1493 O O . VAL B 1 14 ? -22.297 12.383 4.664 1 74.81 14 VAL B O 1
ATOM 1496 N N . SER B 1 15 ? -20.125 12.633 5.039 1 77.25 15 SER B N 1
ATOM 1497 C CA . SER B 1 15 ? -19.703 11.836 3.885 1 77.25 15 SER B CA 1
ATOM 1498 C C . SER B 1 15 ? -19.422 10.391 4.281 1 77.25 15 SER B C 1
ATOM 1500 O O . SER B 1 15 ? -19.234 9.531 3.42 1 77.25 15 SER B O 1
ATOM 1502 N N . ASN B 1 16 ? -19.453 10.188 5.539 1 84.31 16 ASN B N 1
ATOM 1503 C CA . ASN B 1 16 ? -19.094 8.875 6.059 1 84.31 16 ASN B CA 1
ATOM 1504 C C . ASN B 1 16 ? -17.688 8.469 5.625 1 84.31 16 ASN B C 1
ATOM 1506 O O . ASN B 1 16 ? -17.469 7.32 5.234 1 84.31 16 ASN B O 1
ATOM 1510 N N . SER B 1 17 ? -16.828 9.438 5.609 1 86.19 17 SER B N 1
ATOM 1511 C CA . SER B 1 17 ? -15.445 9.211 5.188 1 86.19 17 SER B CA 1
ATOM 1512 C C . SER B 1 17 ? -14.469 9.406 6.348 1 86.19 17 SER B C 1
ATOM 1514 O O . SER B 1 17 ? -14.703 10.242 7.219 1 86.19 17 SER B O 1
ATOM 1516 N N . PRO B 1 18 ? -13.508 8.602 6.375 1 90.62 18 PRO B N 1
ATOM 1517 C CA . PRO B 1 18 ? -12.523 8.773 7.445 1 90.62 18 PRO B CA 1
ATOM 1518 C C . PRO B 1 18 ? -11.711 10.055 7.309 1 90.62 18 PRO B C 1
ATOM 1520 O O . PRO B 1 18 ? -11.398 10.477 6.191 1 90.62 18 PRO B O 1
ATOM 1523 N N . ILE B 1 19 ? -11.367 10.602 8.469 1 89.38 19 ILE B N 1
ATOM 1524 C CA . ILE B 1 19 ? -10.57 11.82 8.516 1 89.38 19 ILE B CA 1
ATOM 1525 C C . ILE B 1 19 ? -9.414 11.648 9.492 1 89.38 19 ILE B C 1
ATOM 1527 O O . ILE B 1 19 ? -9.586 11.062 10.57 1 89.38 19 ILE B O 1
ATOM 1531 N N . VAL B 1 20 ? -8.266 12.125 9.094 1 93.25 20 VAL B N 1
ATOM 1532 C CA . VAL B 1 20 ? -7.113 12.18 9.984 1 93.25 20 VAL B CA 1
ATOM 1533 C C . VAL B 1 20 ? -6.902 13.617 10.469 1 93.25 20 VAL B C 1
ATOM 1535 O O . VAL B 1 20 ? -7.012 14.562 9.688 1 93.25 20 VAL B O 1
ATOM 1538 N N . PHE B 1 21 ? -6.586 13.758 11.75 1 90 21 PHE B N 1
ATOM 1539 C CA . PHE B 1 21 ? -6.293 15.062 12.336 1 90 21 PHE B CA 1
ATOM 1540 C C . PHE B 1 21 ? -4.828 15.156 12.742 1 90 21 PHE B C 1
ATOM 1542 O O . PHE B 1 21 ? -4.348 14.344 13.539 1 90 21 PHE B O 1
ATOM 1549 N N . LEU B 1 22 ? -4.223 16.125 12.18 1 95 22 LEU B N 1
ATOM 1550 C CA . LEU B 1 22 ? -2.832 16.391 12.539 1 95 22 LEU B CA 1
ATOM 1551 C C . LEU B 1 22 ? -2.734 17.578 13.492 1 95 22 LEU B C 1
ATOM 1553 O O . LEU B 1 22 ? -3.012 18.719 13.102 1 95 22 LEU B O 1
ATOM 1557 N N . LYS B 1 23 ? -2.361 17.312 14.641 1 93 23 LYS B N 1
ATOM 1558 C CA . LYS B 1 23 ? -2.193 18.391 15.602 1 93 23 LYS B CA 1
ATOM 1559 C C . LYS B 1 23 ? -0.821 19.047 15.469 1 93 23 LYS B C 1
ATOM 1561 O O . LYS B 1 23 ? 0.205 18.359 15.508 1 93 23 LYS B O 1
ATOM 1566 N N . VAL B 1 24 ? -0.892 20.375 15.367 1 94.94 24 VAL B N 1
ATOM 1567 C CA . VAL B 1 24 ? 0.354 21.125 15.234 1 94.94 24 VAL B CA 1
ATOM 1568 C C . VAL B 1 24 ? 0.998 21.297 16.609 1 94.94 24 VAL B C 1
ATOM 1570 O O . VAL B 1 24 ? 0.326 21.672 17.578 1 94.94 24 VAL B O 1
ATOM 1573 N N . GLU B 1 25 ? 2.244 20.969 16.625 1 95 25 GLU B N 1
ATOM 1574 C CA . GLU B 1 25 ? 2.98 21 17.891 1 95 25 GLU B CA 1
ATOM 1575 C C . GLU B 1 25 ? 2.887 22.359 18.547 1 95 25 GLU B C 1
ATOM 1577 O O . GLU B 1 25 ? 2.994 23.391 17.891 1 95 25 GLU B O 1
ATOM 1582 N N . ASP B 1 26 ? 2.656 22.359 19.859 1 91.81 26 ASP B N 1
ATOM 1583 C CA . ASP B 1 26 ? 2.654 23.531 20.719 1 91.81 26 ASP B CA 1
ATOM 1584 C C . ASP B 1 26 ? 1.524 24.5 20.359 1 91.81 26 ASP B C 1
ATOM 1586 O O . ASP B 1 26 ? 1.65 25.703 20.531 1 91.81 26 ASP B O 1
ATOM 1590 N N . THR B 1 27 ? 0.589 24.031 19.594 1 89.94 27 THR B N 1
ATOM 1591 C CA . THR B 1 27 ? -0.597 24.812 19.266 1 89.94 27 THR B CA 1
ATOM 1592 C C . THR B 1 27 ? -1.865 24 19.5 1 89.94 27 THR B C 1
ATOM 1594 O O . THR B 1 27 ? -1.796 22.812 19.828 1 89.94 27 THR B O 1
ATOM 1597 N N . ASN B 1 28 ? -2.967 24.641 19.453 1 87.06 28 ASN B N 1
ATOM 1598 C CA . ASN B 1 28 ? -4.258 23.953 19.5 1 87.06 28 ASN B CA 1
ATOM 1599 C C . ASN B 1 28 ? -4.887 23.844 18.109 1 87.06 28 ASN B C 1
ATOM 1601 O O . ASN B 1 28 ? -6.102 23.703 17.984 1 87.06 28 ASN B O 1
ATOM 1605 N N . VAL B 1 29 ? -3.982 23.938 17.188 1 90.12 29 VAL B N 1
ATOM 1606 C CA . VAL B 1 29 ? -4.461 23.906 15.805 1 90.12 29 VAL B CA 1
ATOM 1607 C C . VAL B 1 29 ? -4.336 22.484 15.258 1 90.12 29 VAL B C 1
ATOM 1609 O O . VAL B 1 29 ? -3.314 21.828 15.453 1 90.12 29 VAL B O 1
ATOM 1612 N N . VAL B 1 30 ? -5.398 22.016 14.602 1 90.88 30 VAL B N 1
ATOM 1613 C CA . VAL B 1 30 ? -5.391 20.703 13.953 1 90.88 30 VAL B CA 1
ATOM 1614 C C . VAL B 1 30 ? -5.715 20.875 12.469 1 90.88 30 VAL B C 1
ATOM 1616 O O . VAL B 1 30 ? -6.488 21.75 12.086 1 90.88 30 VAL B O 1
ATOM 1619 N N . VAL B 1 31 ? -5.086 20.094 11.688 1 93.25 31 VAL B N 1
ATOM 1620 C CA . VAL B 1 31 ? -5.348 20.078 10.25 1 93.25 31 VAL B CA 1
ATOM 1621 C C . VAL B 1 31 ? -6.043 18.781 9.859 1 93.25 31 VAL B C 1
ATOM 1623 O O . VAL B 1 31 ? -5.488 17.688 10.031 1 93.25 31 VAL B O 1
ATOM 1626 N N . PRO B 1 32 ? -7.223 18.812 9.336 1 91.94 32 PRO B N 1
ATOM 1627 C CA . PRO B 1 32 ? -7.949 17.609 8.914 1 91.94 32 PRO B CA 1
ATOM 1628 C C . PRO B 1 32 ? -7.586 17.156 7.5 1 91.94 32 PRO B C 1
ATOM 1630 O O . PRO B 1 32 ? -7.496 18 6.59 1 91.94 32 PRO B O 1
ATOM 1633 N N . ILE B 1 33 ? -7.383 15.891 7.352 1 93.81 33 ILE B N 1
ATOM 1634 C CA . ILE B 1 33 ? -7.09 15.336 6.035 1 93.81 33 ILE B CA 1
ATOM 1635 C C . ILE B 1 33 ? -7.98 14.117 5.777 1 93.81 33 ILE B C 1
ATOM 1637 O O . ILE B 1 33 ? -7.906 13.125 6.5 1 93.81 33 ILE B O 1
ATOM 1641 N N . TRP B 1 34 ? -8.805 14.227 4.762 1 90.75 34 TRP B N 1
ATOM 1642 C CA . TRP B 1 34 ? -9.641 13.094 4.371 1 90.75 34 TRP B CA 1
ATOM 1643 C C . TRP B 1 34 ? -8.797 12 3.711 1 90.75 34 TRP B C 1
ATOM 1645 O O . TRP B 1 34 ? -7.957 12.297 2.857 1 90.75 34 TRP B O 1
ATOM 1655 N N . ILE B 1 35 ? -9.055 10.734 4.141 1 91.69 35 ILE B N 1
ATOM 1656 C CA . ILE B 1 35 ? -8.32 9.617 3.555 1 91.69 35 ILE B CA 1
ATOM 1657 C C . ILE B 1 35 ? -9.289 8.508 3.164 1 91.69 35 ILE B C 1
ATOM 1659 O O . ILE B 1 35 ? -10.477 8.57 3.49 1 91.69 35 ILE B O 1
ATOM 1663 N N . GLY B 1 36 ? -8.766 7.504 2.414 1 89.69 36 GLY B N 1
ATOM 1664 C CA . GLY B 1 36 ? -9.594 6.383 2.006 1 89.69 36 GLY B CA 1
ATOM 1665 C C . GLY B 1 36 ? -9.867 5.402 3.129 1 89.69 36 GLY B C 1
ATOM 1666 O O . GLY B 1 36 ? -9.055 5.262 4.047 1 89.69 36 GLY B O 1
ATOM 1667 N N . PRO B 1 37 ? -11 4.719 2.977 1 89.38 37 PRO B N 1
ATOM 1668 C CA . PRO B 1 37 ? -11.367 3.758 4.02 1 89.38 37 PRO B CA 1
ATOM 1669 C C . PRO B 1 37 ? -10.32 2.662 4.207 1 89.38 37 PRO B C 1
ATOM 1671 O O . PRO B 1 37 ? -10.062 2.234 5.336 1 89.38 37 PRO B O 1
ATOM 1674 N N . CYS B 1 38 ? -9.789 2.162 3.176 1 88.5 38 CYS B N 1
ATOM 1675 C CA . CYS B 1 38 ? -8.789 1.106 3.273 1 88.5 38 CYS B CA 1
ATOM 1676 C C . CYS B 1 38 ? -7.562 1.587 4.039 1 88.5 38 CYS B C 1
ATOM 1678 O O . CYS B 1 38 ? -7.086 0.906 4.949 1 88.5 38 CYS B O 1
ATOM 1680 N N . GLU B 1 39 ? -7.121 2.779 3.748 1 91.31 39 GLU B N 1
ATOM 1681 C CA . GLU B 1 39 ? -5.996 3.373 4.465 1 91.31 39 GLU B CA 1
ATOM 1682 C C . GLU B 1 39 ? -6.348 3.633 5.926 1 91.31 39 GLU B C 1
ATOM 1684 O O . GLU B 1 39 ? -5.527 3.414 6.816 1 91.31 39 GLU B O 1
ATOM 1689 N N . ALA B 1 40 ? -7.559 4.07 6.094 1 90.69 40 ALA B N 1
ATOM 1690 C CA . ALA B 1 40 ? -8.023 4.359 7.445 1 90.69 40 ALA B CA 1
ATOM 1691 C C . ALA B 1 40 ? -8.008 3.105 8.312 1 90.69 40 ALA B C 1
ATOM 1693 O O . ALA B 1 40 ? -7.668 3.168 9.5 1 90.69 40 ALA B O 1
ATOM 1694 N N . GLY B 1 41 ? -8.406 2.049 7.75 1 87.31 41 GLY B N 1
ATOM 1695 C CA . GLY B 1 41 ? -8.352 0.79 8.477 1 87.31 41 GLY B CA 1
ATOM 1696 C C . GLY B 1 41 ? -6.953 0.432 8.945 1 87.31 41 GLY B C 1
ATOM 1697 O O . GLY B 1 41 ? -6.762 0.023 10.094 1 87.31 41 GLY B O 1
ATOM 1698 N N . VAL B 1 42 ? -6.016 0.574 8.102 1 86.69 42 VAL B N 1
ATOM 1699 C CA . VAL B 1 42 ? -4.621 0.28 8.422 1 86.69 42 VAL B CA 1
ATOM 1700 C C . VAL B 1 42 ? -4.129 1.229 9.516 1 86.69 42 VAL B C 1
ATOM 1702 O O . VAL B 1 42 ? -3.502 0.798 10.484 1 86.69 42 VAL B O 1
ATOM 1705 N N . LEU B 1 43 ? -4.457 2.453 9.352 1 90 43 LEU B N 1
ATOM 1706 C CA . LEU B 1 43 ? -4.043 3.473 10.312 1 90 43 LEU B CA 1
ATOM 1707 C C . LEU B 1 43 ? -4.633 3.193 11.688 1 90 43 LEU B C 1
ATOM 1709 O O . LEU B 1 43 ? -3.941 3.324 12.703 1 90 43 LEU B O 1
ATOM 1713 N N . ALA B 1 44 ? -5.875 2.834 11.711 1 86.25 44 ALA B N 1
ATOM 1714 C CA . ALA B 1 44 ? -6.551 2.525 12.969 1 86.25 44 ALA B CA 1
ATOM 1715 C C . ALA B 1 44 ? -5.852 1.392 13.711 1 86.25 44 ALA B C 1
ATOM 1717 O O . ALA B 1 44 ? -5.691 1.443 14.93 1 86.25 44 ALA B O 1
ATOM 1718 N N . LEU B 1 45 ? -5.438 0.408 12.969 1 82.5 45 LEU B N 1
ATOM 1719 C CA . LEU B 1 45 ? -4.746 -0.729 13.57 1 82.5 45 LEU B CA 1
ATOM 1720 C C . LEU B 1 45 ? -3.389 -0.309 14.125 1 82.5 45 LEU B C 1
ATOM 1722 O O . LEU B 1 45 ? -2.99 -0.756 15.203 1 82.5 45 LEU B O 1
ATOM 1726 N N . ILE B 1 46 ? -2.729 0.536 13.445 1 84.25 46 ILE B N 1
ATOM 1727 C CA . ILE B 1 46 ? -1.422 1.024 13.875 1 84.25 46 ILE B CA 1
ATOM 1728 C C . ILE B 1 46 ? -1.571 1.859 15.141 1 84.25 46 ILE B C 1
ATOM 1730 O O . ILE B 1 46 ? -0.783 1.719 16.078 1 84.25 46 ILE B O 1
ATOM 1734 N N . LEU B 1 47 ? -2.549 2.68 15.172 1 84 47 LEU B N 1
ATOM 1735 C CA . LEU B 1 47 ? -2.779 3.557 16.312 1 84 47 LEU B CA 1
ATOM 1736 C C . LEU B 1 47 ? -3.131 2.746 17.562 1 84 47 LEU B C 1
ATOM 1738 O O . LEU B 1 47 ? -2.875 3.184 18.688 1 84 47 LEU B O 1
ATOM 1742 N N . ARG B 1 48 ? -3.588 1.526 17.266 1 80.06 48 ARG B N 1
ATOM 1743 C CA . ARG B 1 48 ? -3.938 0.643 18.375 1 80.06 48 ARG B CA 1
ATOM 1744 C C . ARG B 1 48 ? -2.768 -0.267 18.734 1 80.06 48 ARG B C 1
ATOM 1746 O O . ARG B 1 48 ? -2.902 -1.152 19.594 1 80.06 48 ARG B O 1
ATOM 1753 N N . ASN B 1 49 ? -1.622 -0.08 18.125 1 76.88 49 ASN B N 1
ATOM 1754 C CA . ASN B 1 49 ? -0.393 -0.829 18.375 1 76.88 49 ASN B CA 1
ATOM 1755 C C . ASN B 1 49 ? -0.599 -2.326 18.156 1 76.88 49 ASN B C 1
ATOM 1757 O O . ASN B 1 49 ? -0.115 -3.139 18.953 1 76.88 49 ASN B O 1
ATOM 1761 N N . GLU B 1 50 ? -1.427 -2.641 17.266 1 71.31 50 GLU B N 1
ATOM 1762 C CA . GLU B 1 50 ? -1.635 -4.047 16.938 1 71.31 50 GLU B CA 1
ATOM 1763 C C . GLU B 1 50 ? -0.556 -4.559 15.992 1 71.31 50 GLU B C 1
ATOM 1765 O O . GLU B 1 50 ? -0.155 -3.855 15.062 1 71.31 50 GLU B O 1
ATOM 1770 N N . ASP B 1 51 ? 0.074 -5.652 16.422 1 70.06 51 ASP B N 1
ATOM 1771 C CA . ASP B 1 51 ? 1.094 -6.273 15.586 1 70.06 51 ASP B CA 1
ATOM 1772 C C . ASP B 1 51 ? 0.457 -7.078 14.453 1 70.06 51 ASP B C 1
ATOM 1774 O O . ASP B 1 51 ? -0.655 -7.59 14.594 1 70.06 51 ASP B O 1
ATOM 1778 N N . PHE B 1 52 ? 1.144 -6.953 13.305 1 69.88 52 PHE B N 1
ATOM 1779 C CA . PHE B 1 52 ? 0.646 -7.742 12.18 1 69.88 52 PHE B CA 1
ATOM 1780 C C . PHE B 1 52 ? 1.466 -9.016 12.008 1 69.88 52 PHE B C 1
ATOM 1782 O O . PHE B 1 52 ? 2.662 -9.031 12.305 1 69.88 52 PHE B O 1
ATOM 1789 N N . GLU B 1 53 ? 0.85 -10.055 11.711 1 69.06 53 GLU B N 1
ATOM 1790 C CA . GLU B 1 53 ? 1.51 -11.344 11.516 1 69.06 53 GLU B CA 1
ATOM 1791 C C . GLU B 1 53 ? 2.412 -11.312 10.281 1 69.06 53 GLU B C 1
ATOM 1793 O O . GLU B 1 53 ? 3.5 -11.898 10.289 1 69.06 53 GLU B O 1
ATOM 1798 N N . ARG B 1 54 ? 1.938 -10.633 9.25 1 77.5 54 ARG B N 1
ATOM 1799 C CA . ARG B 1 54 ? 2.666 -10.531 7.992 1 77.5 54 ARG B CA 1
ATOM 1800 C C . ARG B 1 54 ? 2.881 -9.07 7.598 1 77.5 54 ARG B C 1
ATOM 1802 O O . ARG B 1 54 ? 2.102 -8.195 7.98 1 77.5 54 ARG B O 1
ATOM 1809 N N . PRO B 1 55 ? 4.023 -8.906 6.902 1 81.31 55 PRO B N 1
ATOM 1810 C CA . PRO B 1 55 ? 4.289 -7.543 6.445 1 81.31 55 PRO B CA 1
ATOM 1811 C C . PRO B 1 55 ? 3.172 -6.98 5.57 1 81.31 55 PRO B C 1
ATOM 1813 O O . PRO B 1 55 ? 2.773 -7.613 4.59 1 81.31 55 PRO B O 1
ATOM 1816 N N . LEU B 1 56 ? 2.668 -5.84 6.086 1 88.81 56 LEU B N 1
ATOM 1817 C CA . LEU B 1 56 ? 1.737 -5.121 5.223 1 88.81 56 LEU B CA 1
ATOM 1818 C C . LEU B 1 56 ? 2.488 -4.27 4.203 1 88.81 56 LEU B C 1
ATOM 1820 O O . LEU B 1 56 ? 3.721 -4.285 4.16 1 88.81 56 LEU B O 1
ATOM 1824 N N . THR B 1 57 ? 1.786 -3.68 3.426 1 93.75 57 THR B N 1
ATOM 1825 C CA . THR B 1 57 ? 2.357 -2.957 2.295 1 93.75 57 THR B CA 1
ATOM 1826 C C . THR B 1 57 ? 3.391 -1.938 2.771 1 93.75 57 THR B C 1
ATOM 1828 O O . THR B 1 57 ? 4.477 -1.834 2.199 1 93.75 57 THR B O 1
ATOM 1831 N N . HIS B 1 58 ? 3.088 -1.252 3.848 1 95.31 58 HIS B N 1
ATOM 1832 C CA . HIS B 1 58 ? 3.994 -0.206 4.309 1 95.31 58 HIS B CA 1
ATOM 1833 C C . HIS B 1 58 ? 5.207 -0.8 5.016 1 95.31 58 HIS B C 1
ATOM 1835 O O . HIS B 1 58 ? 6.254 -0.155 5.109 1 95.31 58 HIS B O 1
ATOM 1841 N N . ASP B 1 59 ? 5.07 -2.002 5.535 1 93.5 59 ASP B N 1
ATOM 1842 C CA . ASP B 1 59 ? 6.238 -2.719 6.035 1 93.5 59 ASP B CA 1
ATOM 1843 C C . ASP B 1 59 ? 7.195 -3.072 4.898 1 93.5 59 ASP B C 1
ATOM 1845 O O . ASP B 1 59 ? 8.414 -2.994 5.059 1 93.5 59 ASP B O 1
ATOM 1849 N N . LEU B 1 60 ? 6.551 -3.49 3.857 1 95.94 60 LEU B N 1
ATOM 1850 C CA . LEU B 1 60 ? 7.352 -3.768 2.67 1 95.94 60 LEU B CA 1
ATOM 1851 C C . LEU B 1 60 ? 8.156 -2.539 2.26 1 95.94 60 LEU B C 1
ATOM 1853 O O . LEU B 1 60 ? 9.344 -2.65 1.929 1 95.94 60 LEU B O 1
ATOM 1857 N N . ILE B 1 61 ? 7.551 -1.395 2.305 1 97.19 61 ILE B N 1
ATOM 1858 C CA . ILE B 1 61 ? 8.234 -0.146 1.974 1 97.19 61 ILE B CA 1
ATOM 1859 C C . ILE B 1 61 ? 9.43 0.052 2.9 1 97.19 61 ILE B C 1
ATOM 1861 O O . ILE B 1 61 ? 10.539 0.326 2.441 1 97.19 61 ILE B O 1
ATOM 1865 N N . GLY B 1 62 ? 9.164 -0.098 4.199 1 95.75 62 GLY B N 1
ATOM 1866 C CA . GLY B 1 62 ? 10.25 0.028 5.156 1 95.75 62 GLY B CA 1
ATOM 1867 C C . GLY B 1 62 ? 11.391 -0.942 4.895 1 95.75 62 GLY B C 1
ATOM 1868 O O . GLY B 1 62 ? 12.562 -0.561 4.945 1 95.75 62 GLY B O 1
ATOM 1869 N N . ASN B 1 63 ? 11.086 -2.146 4.59 1 95.69 63 ASN B N 1
ATOM 1870 C CA . ASN B 1 63 ? 12.078 -3.178 4.324 1 95.69 63 ASN B CA 1
ATOM 1871 C C . ASN B 1 63 ? 12.906 -2.848 3.08 1 95.69 63 ASN B C 1
ATOM 1873 O O . ASN B 1 63 ? 14.117 -3.057 3.062 1 95.69 63 ASN B O 1
ATOM 1877 N N . ILE B 1 64 ? 12.211 -2.354 2.061 1 97.06 64 ILE B N 1
ATOM 1878 C CA . ILE B 1 64 ? 12.891 -1.981 0.825 1 97.06 64 ILE B CA 1
ATOM 1879 C C . ILE B 1 64 ? 13.906 -0.878 1.108 1 97.06 64 ILE B C 1
ATOM 1881 O O . ILE B 1 64 ? 15.062 -0.971 0.692 1 97.06 64 ILE B O 1
ATOM 1885 N N . ILE B 1 65 ? 13.484 0.089 1.812 1 97.06 65 ILE B N 1
ATOM 1886 C CA . ILE B 1 65 ? 14.344 1.225 2.129 1 97.06 65 ILE B CA 1
ATOM 1887 C C . ILE B 1 65 ? 15.562 0.746 2.914 1 97.06 65 ILE B C 1
ATOM 1889 O O . ILE B 1 65 ? 16.703 1.123 2.605 1 97.06 65 ILE B O 1
ATOM 1893 N N . GLU B 1 66 ? 15.305 -0.116 3.865 1 95.62 66 GLU B N 1
ATOM 1894 C CA . GLU B 1 66 ? 16.375 -0.646 4.707 1 95.62 66 GLU B CA 1
ATOM 1895 C C . GLU B 1 66 ? 17.344 -1.491 3.893 1 95.62 66 GLU B C 1
ATOM 1897 O O . GLU B 1 66 ? 18.562 -1.335 4.016 1 95.62 66 GLU B O 1
ATOM 1902 N N . GLN B 1 67 ? 16.875 -2.326 3.098 1 95.44 67 GLN B N 1
ATOM 1903 C CA . GLN B 1 67 ? 17.703 -3.24 2.32 1 95.44 67 GLN B CA 1
ATOM 1904 C C . GLN B 1 67 ? 18.547 -2.482 1.292 1 95.44 67 GLN B C 1
ATOM 1906 O O . GLN B 1 67 ? 19.609 -2.947 0.886 1 95.44 67 GLN B O 1
ATOM 1911 N N . LEU B 1 68 ? 18.062 -1.347 0.888 1 95.44 68 LEU B N 1
ATOM 1912 C CA . LEU B 1 68 ? 18.797 -0.534 -0.074 1 95.44 68 LEU B CA 1
ATOM 1913 C C . LEU B 1 68 ? 19.688 0.477 0.639 1 95.44 68 LEU B C 1
ATOM 1915 O O . LEU B 1 68 ? 20.156 1.435 0.024 1 95.44 68 LEU B O 1
ATOM 1919 N N . LYS B 1 69 ? 19.812 0.3 1.959 1 94.56 69 LYS B N 1
ATOM 1920 C CA . LYS B 1 69 ? 20.75 1.033 2.809 1 94.56 69 LYS B CA 1
ATOM 1921 C C . LYS B 1 69 ? 20.391 2.518 2.854 1 94.56 69 LYS B C 1
ATOM 1923 O O . LYS B 1 69 ? 21.281 3.371 2.834 1 94.56 69 LYS B O 1
ATOM 1928 N N . ALA B 1 70 ? 19.141 2.789 2.811 1 96.69 70 ALA B N 1
ATOM 1929 C CA . ALA B 1 70 ? 18.625 4.137 3.035 1 96.69 70 ALA B CA 1
ATOM 1930 C C . ALA B 1 70 ? 17.875 4.223 4.367 1 96.69 70 ALA B C 1
ATOM 1932 O O . ALA B 1 70 ? 17.719 3.219 5.062 1 96.69 70 ALA B O 1
ATOM 1933 N N . GLN B 1 71 ? 17.516 5.43 4.719 1 96.94 71 GLN B N 1
ATOM 1934 C CA . GLN B 1 71 ? 16.828 5.648 5.984 1 96.94 71 GLN B CA 1
ATOM 1935 C C . GLN B 1 71 ? 15.75 6.719 5.84 1 96.94 71 GLN B C 1
ATOM 1937 O O . GLN B 1 71 ? 16.016 7.82 5.359 1 96.94 71 GLN B O 1
ATOM 1942 N N . PRO B 1 72 ? 14.555 6.324 6.176 1 97.62 72 PRO B N 1
ATOM 1943 C CA . PRO B 1 72 ? 13.547 7.387 6.227 1 97.62 72 PRO B CA 1
ATOM 1944 C C . PRO B 1 72 ? 13.773 8.359 7.383 1 97.62 72 PRO B C 1
ATOM 1946 O O . PRO B 1 72 ? 14.094 7.934 8.5 1 97.62 72 PRO B O 1
ATOM 1949 N N . ILE B 1 73 ? 13.562 9.625 7.16 1 97.69 73 ILE B N 1
ATOM 1950 C CA . ILE B 1 73 ? 13.961 10.57 8.195 1 97.69 73 ILE B CA 1
ATOM 1951 C C . ILE B 1 73 ? 12.75 11.406 8.625 1 97.69 73 ILE B C 1
ATOM 1953 O O . ILE B 1 73 ? 12.633 11.766 9.797 1 97.69 73 ILE B O 1
ATOM 1957 N N . LYS B 1 74 ? 11.922 11.734 7.691 1 98.44 74 LYS B N 1
ATOM 1958 C CA . LYS B 1 74 ? 10.75 12.539 8.031 1 98.44 74 LYS B CA 1
ATOM 1959 C C . LYS B 1 74 ? 9.719 12.508 6.902 1 98.44 74 LYS B C 1
ATOM 1961 O O . LYS B 1 74 ? 10.008 12.023 5.805 1 98.44 74 LYS B O 1
ATOM 1966 N N . ILE B 1 75 ? 8.531 12.969 7.211 1 98.19 75 ILE B N 1
ATOM 1967 C CA . ILE B 1 75 ? 7.488 13.188 6.219 1 98.19 75 ILE B CA 1
ATOM 1968 C C . ILE B 1 75 ? 7.082 14.664 6.207 1 98.19 75 ILE B C 1
ATOM 1970 O O . ILE B 1 75 ? 7.09 15.32 7.25 1 98.19 75 ILE B O 1
ATOM 1974 N N . GLU B 1 76 ? 6.773 15.109 5.035 1 98.44 76 GLU B N 1
ATOM 1975 C CA . GLU B 1 76 ? 6.348 16.5 4.895 1 98.44 76 GLU B CA 1
ATOM 1976 C C . GLU B 1 76 ? 5.027 16.594 4.133 1 98.44 76 GLU B C 1
ATOM 1978 O O . GLU B 1 76 ? 4.91 16.094 3.016 1 98.44 76 GLU B O 1
ATOM 1983 N N . ILE B 1 77 ? 4.078 17.125 4.789 1 98 77 ILE B N 1
ATOM 1984 C CA . ILE B 1 77 ? 2.891 17.562 4.059 1 98 77 ILE B CA 1
ATOM 1985 C C . ILE B 1 77 ? 3.1 18.969 3.533 1 98 77 ILE B C 1
ATOM 1987 O O . ILE B 1 77 ? 2.965 19.953 4.281 1 98 77 ILE B O 1
ATOM 1991 N N . ASP B 1 78 ? 3.311 19.062 2.223 1 96.19 78 ASP B N 1
ATOM 1992 C CA . ASP B 1 78 ? 3.967 20.297 1.795 1 96.19 78 ASP B CA 1
ATOM 1993 C C . ASP B 1 78 ? 3.072 21.094 0.852 1 96.19 78 ASP B C 1
ATOM 1995 O O . ASP B 1 78 ? 3.307 22.281 0.625 1 96.19 78 ASP B O 1
ATOM 1999 N N . GLN B 1 79 ? 2.068 20.438 0.279 1 94.44 79 GLN B N 1
ATOM 2000 C CA . GLN B 1 79 ? 1.266 21.172 -0.693 1 94.44 79 GLN B CA 1
ATOM 2001 C C . GLN B 1 79 ? -0.218 20.859 -0.535 1 94.44 79 GLN B C 1
ATOM 2003 O O . GLN B 1 79 ? -0.581 19.781 -0.067 1 94.44 79 GLN B O 1
ATOM 2008 N N . PHE B 1 80 ? -0.998 21.859 -0.834 1 93.25 80 PHE B N 1
ATOM 2009 C CA . PHE B 1 80 ? -2.443 21.766 -0.993 1 93.25 80 PHE B CA 1
ATOM 2010 C C . PHE B 1 80 ? -2.889 22.422 -2.299 1 93.25 80 PHE B C 1
ATOM 2012 O O . PHE B 1 80 ? -2.818 23.641 -2.447 1 93.25 80 PHE B O 1
ATOM 2019 N N . LYS B 1 81 ? -3.197 21.531 -3.238 1 89.12 81 LYS B N 1
ATOM 2020 C CA . LYS B 1 81 ? -3.588 22.016 -4.562 1 89.12 81 LYS B CA 1
ATOM 2021 C C . LYS B 1 81 ? -4.895 21.375 -5.012 1 89.12 81 LYS B C 1
ATOM 2023 O O . LYS B 1 81 ? -5.027 20.141 -4.992 1 89.12 81 LYS B O 1
ATOM 2028 N N . GLN B 1 82 ? -5.871 22.203 -5.406 1 87.94 82 GLN B N 1
ATOM 2029 C CA . GLN B 1 82 ? -7.148 21.719 -5.914 1 87.94 82 GLN B CA 1
ATOM 2030 C C . GLN B 1 82 ? -7.809 20.766 -4.918 1 87.94 82 GLN B C 1
ATOM 2032 O O . GLN B 1 82 ? -8.219 19.656 -5.281 1 87.94 82 GLN B O 1
ATOM 2037 N N . ASP B 1 83 ? -7.672 21.078 -3.65 1 85.69 83 ASP B N 1
ATOM 2038 C CA . ASP B 1 83 ? -8.352 20.391 -2.562 1 85.69 83 ASP B CA 1
ATOM 2039 C C . ASP B 1 83 ? -7.699 19.031 -2.279 1 85.69 83 ASP B C 1
ATOM 2041 O O . ASP B 1 83 ? -8.344 18.125 -1.746 1 85.69 83 ASP B O 1
ATOM 2045 N N . ILE B 1 84 ? -6.453 19.031 -2.75 1 89.25 84 ILE B N 1
ATOM 2046 C CA . ILE B 1 84 ? -5.734 17.766 -2.551 1 89.25 84 ILE B CA 1
ATOM 2047 C C . ILE B 1 84 ? -4.441 18.031 -1.786 1 89.25 84 ILE B C 1
ATOM 2049 O O . ILE B 1 84 ? -3.686 18.953 -2.127 1 89.25 84 ILE B O 1
ATOM 2053 N N . TYR B 1 85 ? -4.27 17.266 -0.718 1 94.12 85 TYR B N 1
ATOM 2054 C CA . TYR B 1 85 ? -3.02 17.328 0.027 1 94.12 85 TYR B CA 1
ATOM 2055 C C . TYR B 1 85 ? -1.945 16.469 -0.624 1 94.12 85 TYR B C 1
ATOM 2057 O O . TYR B 1 85 ? -2.227 15.359 -1.078 1 94.12 85 TYR B O 1
ATOM 2065 N N . TYR B 1 86 ? -0.76 17.047 -0.653 1 94.5 86 TYR B N 1
ATOM 2066 C CA . TYR B 1 86 ? 0.406 16.297 -1.114 1 94.5 86 TYR B CA 1
ATOM 2067 C C . TYR B 1 86 ? 1.414 16.109 0.013 1 94.5 86 TYR B C 1
ATOM 2069 O O . TYR B 1 86 ? 1.48 16.922 0.936 1 94.5 86 TYR B O 1
ATOM 2077 N N . ALA B 1 87 ? 2.092 15.047 -0.146 1 97.06 87 ALA B N 1
ATOM 2078 C CA . ALA B 1 87 ? 3.104 14.766 0.869 1 97.06 87 ALA B CA 1
ATOM 2079 C C . ALA B 1 87 ? 4.375 14.211 0.234 1 97.06 87 ALA B C 1
ATOM 2081 O O . ALA B 1 87 ? 4.367 13.797 -0.928 1 97.06 87 ALA B O 1
ATOM 2082 N N . LYS B 1 88 ? 5.395 14.32 0.981 1 97.5 88 LYS B N 1
ATOM 2083 C CA . LYS B 1 88 ? 6.68 13.766 0.572 1 97.5 88 LYS B CA 1
ATOM 2084 C C . LYS B 1 88 ? 7.281 12.898 1.673 1 97.5 88 LYS B C 1
ATOM 2086 O O . LYS B 1 88 ? 7.199 13.242 2.855 1 97.5 88 LYS B O 1
ATOM 2091 N N . LEU B 1 89 ? 7.727 11.781 1.232 1 98.19 89 LEU B N 1
ATOM 2092 C CA . LEU B 1 89 ? 8.586 10.969 2.084 1 98.19 89 LEU B CA 1
ATOM 2093 C C . LEU B 1 89 ? 10.055 11.352 1.899 1 98.19 89 LEU B C 1
ATOM 2095 O O . LEU B 1 89 ? 10.555 11.375 0.774 1 98.19 89 LEU B O 1
ATOM 2099 N N . VAL B 1 90 ? 10.672 11.711 2.961 1 98.38 90 VAL B N 1
ATOM 2100 C CA . VAL B 1 90 ? 12.062 12.125 2.875 1 98.38 90 VAL B CA 1
ATOM 2101 C C . VAL B 1 90 ? 12.969 11.008 3.381 1 98.38 90 VAL B C 1
ATOM 2103 O O . VAL B 1 90 ? 12.805 10.523 4.504 1 98.38 90 VAL B O 1
ATOM 2106 N N . LEU B 1 91 ? 13.883 10.609 2.525 1 97.69 91 LEU B N 1
ATOM 2107 C CA . LEU B 1 91 ? 14.852 9.562 2.836 1 97.69 91 LEU B CA 1
ATOM 2108 C C . LEU B 1 91 ? 16.266 10.117 2.799 1 97.69 91 LEU B C 1
ATOM 2110 O O . LEU B 1 91 ? 16.531 11.148 2.184 1 97.69 91 LEU B O 1
ATOM 2114 N N . LYS B 1 92 ? 17.109 9.461 3.521 1 97.19 92 LYS B N 1
ATOM 2115 C CA . LYS B 1 92 ? 18.562 9.617 3.346 1 97.19 92 LYS B CA 1
ATOM 2116 C C . LYS B 1 92 ? 19.172 8.375 2.717 1 97.19 92 LYS B C 1
ATOM 2118 O O . LYS B 1 92 ? 18.938 7.254 3.188 1 97.19 92 LYS B O 1
ATOM 2123 N N . ASP B 1 93 ? 19.922 8.594 1.645 1 93.56 93 ASP B N 1
ATOM 2124 C CA . ASP B 1 93 ? 20.531 7.438 0.992 1 93.56 93 ASP B CA 1
ATOM 2125 C C . ASP B 1 93 ? 21.859 7.07 1.65 1 93.56 93 ASP B C 1
ATOM 2127 O O . ASP B 1 93 ? 22.234 7.652 2.672 1 93.56 93 ASP B O 1
ATOM 2131 N N . SER B 1 94 ? 22.516 6.102 1.068 1 88.81 94 SER B N 1
ATOM 2132 C CA . SER B 1 94 ? 23.766 5.598 1.646 1 88.81 94 SER B CA 1
ATOM 2133 C C . SER B 1 94 ? 24.828 6.68 1.678 1 88.81 94 SER B C 1
ATOM 2135 O O . SER B 1 94 ? 25.719 6.656 2.529 1 88.81 94 SER B O 1
ATOM 2137 N N . GLY B 1 95 ? 24.75 7.676 0.826 1 90.19 95 GLY B N 1
ATOM 2138 C CA . GLY B 1 95 ? 25.688 8.789 0.801 1 90.19 95 GLY B CA 1
ATOM 2139 C C . GLY B 1 95 ? 25.25 9.961 1.653 1 90.19 95 GLY B C 1
ATOM 2140 O O . GLY B 1 95 ? 25.812 11.055 1.555 1 90.19 95 GLY B O 1
ATOM 2141 N N . SER B 1 96 ? 24.141 9.805 2.33 1 89.56 96 SER B N 1
ATOM 2142 C CA . SER B 1 96 ? 23.594 10.797 3.246 1 89.56 96 SER B CA 1
ATOM 2143 C C . SER B 1 96 ? 22.922 11.938 2.49 1 89.56 96 SER B C 1
ATOM 2145 O O . SER B 1 96 ? 22.75 13.031 3.023 1 89.56 96 SER B O 1
ATOM 2147 N N . LYS B 1 97 ? 22.688 11.625 1.25 1 95 97 LYS B N 1
ATOM 2148 C CA . LYS B 1 97 ? 21.922 12.586 0.472 1 95 97 LYS B CA 1
ATOM 2149 C C . LYS B 1 97 ? 20.422 12.43 0.744 1 95 97 LYS B C 1
ATOM 2151 O O . LYS B 1 97 ? 19.906 11.312 0.82 1 95 97 LYS B O 1
ATOM 2156 N N . GLU B 1 98 ? 19.766 13.586 0.893 1 96.88 98 GLU B N 1
ATOM 2157 C CA . GLU B 1 98 ? 18.328 13.562 1.118 1 96.88 98 GLU B CA 1
ATOM 2158 C C . GLU B 1 98 ? 17.562 13.398 -0.194 1 96.88 98 GLU B C 1
ATOM 2160 O O . GLU B 1 98 ? 17.891 14.047 -1.191 1 96.88 98 GLU B O 1
ATOM 2165 N N . ILE B 1 99 ? 16.672 12.539 -0.18 1 97 99 ILE B N 1
ATOM 2166 C CA . ILE B 1 99 ? 15.805 12.273 -1.32 1 97 99 ILE B CA 1
ATOM 2167 C C . ILE B 1 99 ? 14.352 12.547 -0.935 1 97 99 ILE B C 1
ATOM 2169 O O . ILE B 1 99 ? 13.891 12.109 0.125 1 97 99 ILE B O 1
ATOM 2173 N N . TYR B 1 100 ? 13.688 13.305 -1.797 1 97.44 100 TYR B N 1
ATOM 2174 C CA . TYR B 1 100 ? 12.281 13.633 -1.589 1 97.44 100 TYR B CA 1
ATOM 2175 C C . TYR B 1 100 ? 11.391 12.852 -2.547 1 97.44 100 TYR B C 1
ATOM 2177 O O . TYR B 1 100 ? 11.523 12.969 -3.766 1 97.44 100 TYR B O 1
ATOM 2185 N N . ILE B 1 101 ? 10.531 12.102 -1.989 1 96.56 101 ILE B N 1
ATOM 2186 C CA . ILE B 1 101 ? 9.688 11.258 -2.828 1 96.56 101 ILE B CA 1
ATOM 2187 C C . ILE B 1 101 ? 8.219 11.648 -2.635 1 96.56 101 ILE B C 1
ATOM 2189 O O . ILE B 1 101 ? 7.711 11.641 -1.511 1 96.56 101 ILE B O 1
ATOM 2193 N N . ASP B 1 102 ? 7.586 11.891 -3.766 1 95.25 102 ASP B N 1
ATOM 2194 C CA . ASP B 1 102 ? 6.172 12.258 -3.732 1 95.25 102 ASP B CA 1
ATOM 2195 C C . ASP B 1 102 ? 5.305 11.078 -3.301 1 95.25 102 ASP B C 1
ATOM 2197 O O . ASP B 1 102 ? 5.535 9.945 -3.725 1 95.25 102 ASP B O 1
ATOM 2201 N N . ALA B 1 103 ? 4.398 11.336 -2.422 1 95.5 103 ALA B N 1
ATOM 2202 C CA . ALA B 1 103 ? 3.498 10.305 -1.906 1 95.5 103 ALA B CA 1
ATOM 2203 C C . ALA B 1 103 ? 2.18 10.914 -1.438 1 95.5 103 ALA B C 1
ATOM 2205 O O . ALA B 1 103 ? 2.059 12.133 -1.316 1 95.5 103 ALA B O 1
ATOM 2206 N N . ARG B 1 104 ? 1.17 10.094 -1.272 1 95.31 104 ARG B N 1
ATOM 2207 C CA . ARG B 1 104 ? -0.067 10.547 -0.643 1 95.31 104 ARG B CA 1
ATOM 2208 C C . ARG B 1 104 ? 0.125 10.758 0.855 1 95.31 104 ARG B C 1
ATOM 2210 O O . ARG B 1 104 ? 0.955 10.086 1.479 1 95.31 104 ARG B O 1
ATOM 2217 N N . PRO B 1 105 ? -0.592 11.656 1.442 1 96.56 105 PRO B N 1
ATOM 2218 C CA . PRO B 1 105 ? -0.483 11.898 2.883 1 96.56 105 PRO B CA 1
ATOM 2219 C C . PRO B 1 105 ? -0.753 10.641 3.713 1 96.56 105 PRO B C 1
ATOM 2221 O O . PRO B 1 105 ? -0.052 10.383 4.695 1 96.56 105 PRO B O 1
ATOM 2224 N N . SER B 1 106 ? -1.717 9.859 3.266 1 95 106 SER B N 1
ATOM 2225 C CA . SER B 1 106 ? -2.053 8.656 4.016 1 95 106 SER B CA 1
ATOM 2226 C C . SER B 1 106 ? -0.865 7.699 4.09 1 95 106 SER B C 1
ATOM 2228 O O . SER B 1 106 ? -0.546 7.18 5.16 1 95 106 SER B O 1
ATOM 2230 N N . ASP B 1 107 ? -0.193 7.535 3.02 1 96.19 107 ASP B N 1
ATOM 2231 C CA . ASP B 1 107 ? 0.986 6.676 2.994 1 96.19 107 ASP B CA 1
ATOM 2232 C C . ASP B 1 107 ? 2.082 7.219 3.91 1 96.19 107 ASP B C 1
ATOM 2234 O O . ASP B 1 107 ? 2.691 6.465 4.672 1 96.19 107 ASP B O 1
ATOM 2238 N N . CYS B 1 108 ? 2.27 8.445 3.805 1 97.5 108 CYS B N 1
ATOM 2239 C CA . CYS B 1 108 ? 3.314 9.078 4.598 1 97.5 108 CYS B CA 1
ATOM 2240 C C . CYS B 1 108 ? 3.006 8.984 6.086 1 97.5 108 CYS B C 1
ATOM 2242 O O . CYS B 1 108 ? 3.885 8.656 6.887 1 97.5 108 CYS B O 1
ATOM 2244 N N . ILE B 1 109 ? 1.803 9.258 6.422 1 97.25 109 ILE B N 1
ATOM 2245 C CA . ILE B 1 109 ? 1.408 9.234 7.828 1 97.25 109 ILE B CA 1
ATOM 2246 C C . ILE 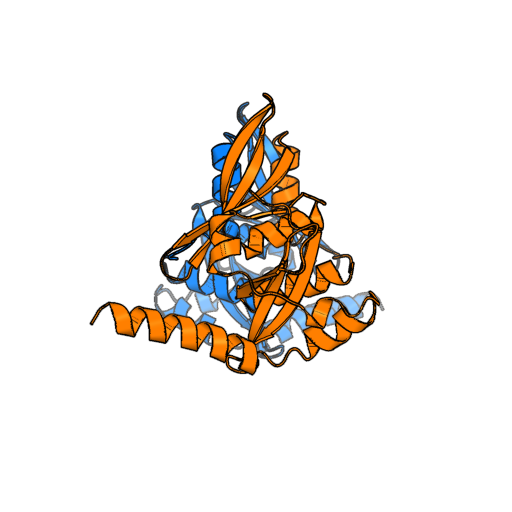B 1 109 ? 1.562 7.824 8.391 1 97.25 109 ILE B C 1
ATOM 2248 O O . ILE B 1 109 ? 2.08 7.641 9.492 1 97.25 109 ILE B O 1
ATOM 2252 N N . ILE B 1 110 ? 1.176 6.836 7.609 1 95.44 110 ILE B N 1
ATOM 2253 C CA . ILE B 1 110 ? 1.298 5.445 8.031 1 95.44 110 ILE B CA 1
ATOM 2254 C C . ILE B 1 110 ? 2.771 5.09 8.211 1 95.44 110 ILE B C 1
ATOM 2256 O O . ILE B 1 110 ? 3.154 4.504 9.227 1 95.44 110 ILE B O 1
ATOM 2260 N N . LEU B 1 111 ? 3.549 5.484 7.297 1 96.81 111 LEU B N 1
ATOM 2261 C CA . LEU B 1 111 ? 4.98 5.211 7.387 1 96.81 111 LEU B CA 1
ATOM 2262 C C . LEU B 1 111 ? 5.594 5.914 8.594 1 96.81 111 LEU B C 1
ATOM 2264 O O . LEU B 1 111 ? 6.48 5.367 9.25 1 96.81 111 LEU B O 1
ATOM 2268 N N . SER B 1 112 ? 5.137 7.098 8.844 1 97.19 112 SER B N 1
ATOM 2269 C CA . SER B 1 112 ? 5.625 7.855 9.992 1 97.19 112 SER B CA 1
ATOM 2270 C C . SER B 1 112 ? 5.348 7.117 11.297 1 97.19 112 SER B C 1
ATOM 2272 O O . SER B 1 112 ? 6.254 6.93 12.117 1 97.19 112 SER B O 1
ATOM 2274 N N . LEU B 1 113 ? 4.191 6.691 11.445 1 93.25 113 LEU B N 1
ATOM 2275 C CA . LEU B 1 113 ? 3.783 6.047 12.688 1 93.25 113 LEU B CA 1
ATOM 2276 C C . LEU B 1 113 ? 4.477 4.699 12.852 1 93.25 113 LEU B C 1
ATOM 2278 O O . LEU B 1 113 ? 4.863 4.324 13.969 1 93.25 113 LEU B O 1
ATOM 2282 N N . LYS B 1 114 ? 4.684 4.008 11.773 1 91.56 114 LYS B N 1
ATOM 2283 C CA . LYS B 1 114 ? 5.32 2.693 11.828 1 91.56 114 LYS B CA 1
ATOM 2284 C C . LYS B 1 114 ? 6.812 2.816 12.141 1 91.56 114 LYS B C 1
ATOM 2286 O O . LYS B 1 114 ? 7.402 1.918 12.742 1 91.56 114 LYS B O 1
ATOM 2291 N N . ASN B 1 115 ? 7.387 3.908 11.711 1 93.12 115 ASN B N 1
ATOM 2292 C CA . ASN B 1 115 ? 8.836 4.035 11.82 1 93.12 115 ASN B CA 1
ATOM 2293 C C . ASN B 1 115 ? 9.227 5.156 12.781 1 93.12 115 ASN B C 1
ATOM 2295 O O . ASN B 1 115 ? 10.398 5.543 12.836 1 93.12 115 ASN B O 1
ATOM 2299 N N . ASN B 1 116 ? 8.281 5.727 13.43 1 94.19 116 ASN B N 1
ATOM 2300 C CA . ASN B 1 116 ? 8.508 6.809 14.383 1 94.19 116 ASN B CA 1
ATOM 2301 C C . ASN B 1 116 ? 9.227 7.988 13.734 1 94.19 116 ASN B C 1
ATOM 2303 O O . ASN B 1 116 ? 10.234 8.469 14.258 1 94.19 116 ASN B O 1
ATOM 2307 N N . LEU B 1 117 ? 8.75 8.336 12.641 1 97.44 117 LEU B N 1
ATOM 2308 C CA . LEU B 1 117 ? 9.305 9.477 11.906 1 97.44 117 LEU B CA 1
ATOM 2309 C C . LEU B 1 117 ? 8.539 10.758 12.242 1 97.44 117 LEU B C 1
ATOM 2311 O O . LEU B 1 117 ? 7.316 10.734 12.383 1 97.44 117 LEU B O 1
ATOM 2315 N N . PRO B 1 118 ? 9.219 11.836 12.273 1 98.38 118 PRO B N 1
ATOM 2316 C CA . PRO B 1 118 ? 8.516 13.102 12.492 1 98.38 118 PRO B CA 1
ATOM 2317 C C . PRO B 1 118 ? 7.695 13.531 11.273 1 98.38 118 PRO B C 1
ATOM 2319 O O . PRO B 1 118 ? 8.078 13.258 10.141 1 98.38 118 PRO B O 1
ATOM 2322 N N . ILE B 1 119 ? 6.566 14.195 11.578 1 98.56 119 ILE B N 1
ATOM 2323 C CA . ILE B 1 119 ? 5.688 14.734 10.555 1 98.56 119 ILE B CA 1
ATOM 2324 C C . ILE B 1 119 ? 5.746 16.266 10.57 1 98.56 119 ILE B C 1
ATOM 2326 O O . ILE B 1 119 ? 5.59 16.875 11.625 1 98.56 119 ILE B O 1
ATOM 2330 N N . TYR B 1 120 ? 6.027 16.766 9.414 1 98.75 120 TYR B N 1
ATOM 2331 C CA . TYR B 1 120 ? 6.004 18.219 9.273 1 98.75 120 TYR B CA 1
ATOM 2332 C C . TYR B 1 120 ? 4.934 18.656 8.273 1 98.75 120 TYR B C 1
ATOM 2334 O O . TYR B 1 120 ? 4.641 17.938 7.32 1 98.75 120 TYR B O 1
ATOM 2342 N N . ILE B 1 121 ? 4.359 19.797 8.516 1 98.5 121 ILE B N 1
ATOM 2343 C CA . ILE B 1 121 ? 3.314 20.328 7.645 1 98.5 121 ILE B CA 1
ATOM 2344 C C . ILE B 1 121 ? 3.625 21.781 7.289 1 98.5 121 ILE B C 1
ATOM 2346 O O . ILE B 1 121 ? 4.113 22.531 8.125 1 98.5 121 ILE B O 1
ATOM 2350 N N . ASP B 1 122 ? 3.361 22.094 6.105 1 97.94 122 ASP B N 1
ATOM 2351 C CA . ASP B 1 122 ? 3.609 23.453 5.625 1 97.94 122 ASP B CA 1
ATOM 2352 C C . ASP B 1 122 ? 2.818 24.484 6.438 1 97.94 122 ASP B C 1
ATOM 2354 O O . ASP B 1 122 ? 1.637 24.266 6.723 1 97.94 122 ASP B O 1
ATOM 2358 N N . GLU B 1 123 ? 3.449 25.578 6.715 1 96.81 123 GLU B N 1
ATOM 2359 C CA . GLU B 1 123 ? 2.814 26.625 7.52 1 96.81 123 GLU B CA 1
ATOM 2360 C C . GLU B 1 123 ? 1.604 27.203 6.805 1 96.81 123 GLU B C 1
ATOM 2362 O O . GLU B 1 123 ? 0.613 27.562 7.445 1 96.81 123 GLU B O 1
ATOM 2367 N N . GLU B 1 124 ? 1.767 27.328 5.57 1 96.69 124 GLU B N 1
ATOM 2368 C CA . GLU B 1 124 ? 0.664 27.875 4.785 1 96.69 124 GLU B CA 1
ATOM 2369 C C . GLU B 1 124 ? -0.569 26.969 4.867 1 96.69 124 GLU B C 1
ATOM 2371 O O . GLU B 1 124 ? -1.696 27.469 4.945 1 96.69 124 GLU B O 1
ATOM 2376 N N . ILE B 1 125 ? -0.331 25.703 4.883 1 96.75 125 ILE B N 1
ATOM 2377 C CA . ILE B 1 125 ? -1.434 24.75 5.004 1 96.75 125 ILE B CA 1
ATOM 2378 C C . ILE B 1 125 ? -2.094 24.906 6.375 1 96.75 125 ILE B C 1
ATOM 2380 O O . ILE B 1 125 ? -3.322 24.906 6.48 1 96.75 125 ILE B O 1
ATOM 2384 N N . VAL B 1 126 ? -1.302 25.047 7.375 1 94.94 126 VAL B N 1
ATOM 2385 C CA . VAL B 1 126 ? -1.806 25.203 8.734 1 94.94 126 VAL B CA 1
ATOM 2386 C C . VAL B 1 126 ? -2.641 26.484 8.836 1 94.94 126 VAL B C 1
ATOM 2388 O O . VAL B 1 126 ? -3.744 26.469 9.391 1 94.94 126 VAL B O 1
ATOM 2391 N N . SER B 1 127 ? -2.111 27.531 8.258 1 94.19 127 SER B N 1
ATOM 2392 C CA . SER B 1 127 ? -2.773 28.828 8.344 1 94.19 127 SER B CA 1
ATOM 2393 C C . SER B 1 127 ? -4.09 28.828 7.574 1 94.19 127 SER B C 1
ATOM 2395 O O . SER B 1 127 ? -5.078 29.406 8.031 1 94.19 127 SER B O 1
ATOM 2397 N N . GLU B 1 128 ? -4.09 28.125 6.523 1 92.38 128 GLU B N 1
ATOM 2398 C CA . GLU B 1 128 ? -5.238 28.203 5.629 1 92.38 128 GLU B CA 1
ATOM 2399 C C . GLU B 1 128 ? -6.277 27.141 5.969 1 92.38 128 GLU B C 1
ATOM 2401 O O . GLU B 1 128 ? -7.48 27.359 5.805 1 92.38 128 GLU B O 1
ATOM 2406 N N . HIS B 1 129 ? -5.781 26.031 6.461 1 90.44 129 HIS B N 1
ATOM 2407 C CA . HIS B 1 129 ? -6.707 24.906 6.562 1 90.44 129 HIS B CA 1
ATOM 2408 C C . HIS B 1 129 ? -6.746 24.344 7.98 1 90.44 129 HIS B C 1
ATOM 2410 O O . HIS B 1 129 ? -7.488 23.406 8.266 1 90.44 129 HIS B O 1
ATOM 2416 N N . GLY B 1 130 ? -5.965 24.938 8.828 1 90.75 130 GLY B N 1
ATOM 2417 C CA . GLY B 1 130 ? -5.984 24.531 10.227 1 90.75 130 GLY B CA 1
ATOM 2418 C C . GLY B 1 130 ? -7.23 24.984 10.961 1 90.75 130 GLY B C 1
ATOM 2419 O O . GLY B 1 130 ? -7.801 26.031 10.641 1 90.75 130 GLY B O 1
ATOM 2420 N N . ILE B 1 131 ? -7.633 24.172 11.961 1 83.88 131 ILE B N 1
ATOM 2421 C CA . ILE B 1 131 ? -8.781 24.484 12.812 1 83.88 131 ILE B CA 1
ATOM 2422 C C . ILE B 1 131 ? -8.344 24.547 14.273 1 83.88 131 ILE B C 1
ATOM 2424 O O . ILE B 1 131 ? -7.594 23.688 14.742 1 83.88 131 ILE B O 1
ATOM 2428 N N . GLU B 1 132 ? -8.758 25.672 14.883 1 81.19 132 GLU B N 1
ATOM 2429 C CA . GLU B 1 132 ? -8.461 25.797 16.312 1 81.19 132 GLU B CA 1
ATOM 2430 C C . GLU B 1 132 ? -9.266 24.781 17.125 1 81.19 132 GLU B C 1
ATOM 2432 O O . GLU B 1 132 ? -10.492 24.734 17.031 1 81.19 132 GLU B O 1
ATOM 2437 N N . ALA B 1 133 ? -8.641 23.906 17.641 1 66.56 133 ALA B N 1
ATOM 2438 C CA . ALA B 1 133 ? -9.312 22.875 18.422 1 66.56 133 ALA B CA 1
ATOM 2439 C C . ALA B 1 133 ? -9.477 23.312 19.875 1 66.56 133 ALA B C 1
ATOM 2441 O O . ALA B 1 133 ? -8.539 23.234 20.672 1 66.56 133 ALA B O 1
ATOM 2442 N N . SER B 1 134 ? -9.938 24.625 20.156 1 56.03 134 SER B N 1
ATOM 2443 C CA . SER B 1 134 ? -10.18 25.031 21.531 1 56.03 134 SER B CA 1
ATOM 2444 C C . SER B 1 134 ? -10.68 23.859 22.375 1 56.03 134 SER B C 1
ATOM 2446 O O . SER B 1 134 ? -10.422 23.797 23.578 1 56.03 134 SER B O 1
ATOM 2448 N N . PHE B 1 135 ? -11.672 23.25 21.891 1 44.78 135 PHE B N 1
ATOM 2449 C CA . PHE B 1 135 ? -12.273 22.172 22.656 1 44.78 135 PHE B CA 1
ATOM 2450 C C . PHE B 1 135 ? -11.234 21.109 23.016 1 44.78 135 PHE B C 1
ATOM 2452 O O . PHE B 1 135 ? -11.5 20.219 23.812 1 44.78 135 PHE B O 1
ATOM 2459 N N . ILE B 1 136 ? -10.148 21.125 22.25 1 46.09 136 ILE B N 1
ATOM 2460 C CA . ILE B 1 136 ? -9.062 20.219 22.609 1 46.09 136 ILE B CA 1
ATOM 2461 C C . ILE B 1 136 ? -8.359 20.734 23.875 1 46.09 136 ILE B C 1
ATOM 2463 O O . ILE B 1 136 ? -7.445 20.094 24.391 1 46.09 136 ILE B O 1
ATOM 2467 N N . ASN B 1 137 ? -8.453 21.969 24.125 1 42.19 137 ASN B N 1
ATOM 2468 C CA . ASN B 1 137 ? -7.836 22.484 25.344 1 42.19 137 ASN B CA 1
ATOM 2469 C C . ASN B 1 137 ? -8.266 21.688 26.578 1 42.19 137 ASN B C 1
ATOM 2471 O O . ASN B 1 137 ? -7.91 22.047 27.703 1 42.19 137 ASN B O 1
ATOM 2475 N N . ALA B 1 138 ? -9.664 21.328 26.688 1 38.16 138 ALA B N 1
ATOM 2476 C CA . ALA B 1 138 ? -9.805 20.609 27.953 1 38.16 138 ALA B CA 1
ATOM 2477 C C . ALA B 1 138 ? -8.766 19.5 28.078 1 38.16 138 ALA B C 1
ATOM 2479 O O . ALA B 1 138 ? -8.555 18.734 27.141 1 38.16 138 ALA B O 1
ATOM 2480 N N . GLU B 1 139 ? -7.836 19.609 28.875 1 36.78 139 GLU B N 1
ATOM 2481 C CA . GLU B 1 139 ? -6.609 18.906 29.219 1 36.78 139 GLU B CA 1
ATOM 2482 C C . GLU B 1 139 ? -6.691 17.422 28.859 1 36.78 139 GLU B C 1
ATOM 2484 O O . GLU B 1 139 ? -5.664 16.766 28.672 1 36.78 139 GLU B O 1
ATOM 2489 N N . GLU B 1 140 ? -7.512 16.516 29.656 1 37.97 140 GLU B N 1
ATOM 2490 C CA . GLU B 1 140 ? -7.172 15.117 29.906 1 37.97 140 GLU B CA 1
ATOM 2491 C C . GLU B 1 140 ? -7.152 14.305 28.625 1 37.97 140 GLU B C 1
ATOM 2493 O O . GLU B 1 140 ? -8.086 14.375 27.828 1 37.97 140 GLU B O 1
ATOM 2498 N N . GLN B 1 141 ? -5.969 13.789 28.172 1 41.59 141 GLN B N 1
ATOM 2499 C CA . GLN B 1 141 ? -5.43 12.812 27.234 1 41.59 141 GLN B CA 1
ATOM 2500 C C . GLN B 1 141 ? -6.5 11.82 26.797 1 41.59 141 GLN B C 1
ATOM 2502 O O . GLN B 1 141 ? -6.488 11.344 25.656 1 41.59 141 GLN B O 1
ATOM 2507 N N . SER B 1 142 ? 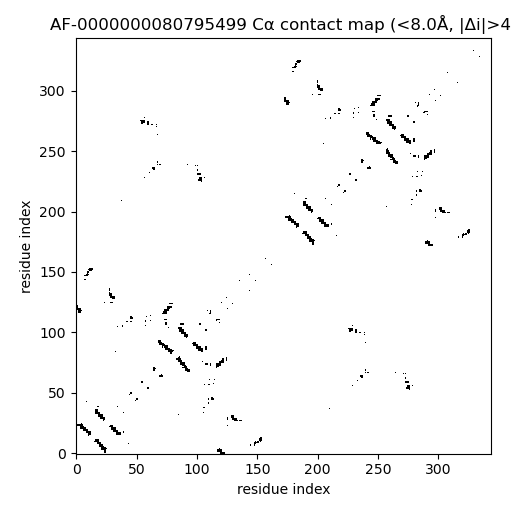-7.293 11.281 27.812 1 41.16 142 SER B N 1
ATOM 2508 C CA . SER B 1 142 ? -8.203 10.156 27.672 1 41.16 142 SER B CA 1
ATOM 2509 C C . SER B 1 142 ? -9.398 10.508 26.797 1 41.16 142 SER B C 1
ATOM 2511 O O . SER B 1 142 ? -9.867 9.688 26.016 1 41.16 142 SER B O 1
ATOM 2513 N N . GLU B 1 143 ? -9.984 11.758 26.938 1 41.34 143 GLU B N 1
ATOM 2514 C CA . GLU B 1 143 ? -11.25 12.109 26.297 1 41.34 143 GLU B CA 1
ATOM 2515 C C . GLU B 1 143 ? -11.039 12.516 24.844 1 41.34 143 GLU B C 1
ATOM 2517 O O . GLU B 1 143 ? -12 12.641 24.078 1 41.34 143 GLU B O 1
ATOM 2522 N N . PHE B 1 144 ? -9.969 13.055 24.594 1 44.41 144 PHE B N 1
ATOM 2523 C CA . PHE B 1 144 ? -9.703 13.344 23.188 1 44.41 144 PHE B CA 1
ATOM 2524 C C . PHE B 1 144 ? -10.031 12.133 22.312 1 44.41 144 PHE B C 1
ATOM 2526 O O . PHE B 1 144 ? -10.578 12.281 21.219 1 44.41 144 PHE B O 1
ATOM 2533 N N . ARG B 1 145 ? -9.648 11.016 22.812 1 46.19 145 ARG B N 1
ATOM 2534 C CA . ARG B 1 145 ? -9.945 9.758 22.125 1 46.19 145 ARG B CA 1
ATOM 2535 C C . ARG B 1 145 ? -11.438 9.617 21.859 1 46.19 145 ARG B C 1
ATOM 2537 O O . ARG B 1 145 ? -11.844 9.195 20.781 1 46.19 145 ARG B O 1
ATOM 2544 N N . GLN B 1 146 ? -12.25 9.875 22.922 1 43.22 146 GLN B N 1
ATOM 2545 C CA . GLN B 1 146 ? -13.695 9.703 22.812 1 43.22 146 GLN B CA 1
ATOM 2546 C C . GLN B 1 146 ? -14.312 10.781 21.938 1 43.22 146 GLN B C 1
ATOM 2548 O O . GLN B 1 146 ? -15.266 10.516 21.188 1 43.22 146 GLN B O 1
ATOM 2553 N N . ASP B 1 147 ? -13.992 12.023 22.109 1 44 147 ASP B N 1
ATOM 2554 C CA . ASP B 1 147 ? -14.641 13.141 21.422 1 44 147 ASP B CA 1
ATOM 2555 C C . ASP B 1 147 ? -14.32 13.125 19.922 1 44 147 ASP B C 1
ATOM 2557 O O . ASP B 1 147 ? -15.188 13.422 19.094 1 44 147 ASP B O 1
ATOM 2561 N N . ILE B 1 148 ? -13.062 13.031 19.609 1 46.69 148 ILE B N 1
ATOM 2562 C CA . ILE B 1 148 ? -12.734 12.961 18.188 1 46.69 148 ILE B CA 1
ATOM 2563 C C . ILE B 1 148 ? -13.492 11.805 17.531 1 46.69 148 ILE B C 1
ATOM 2565 O O . ILE B 1 148 ? -13.852 11.875 16.359 1 46.69 148 ILE B O 1
ATOM 2569 N N . GLU B 1 149 ? -13.531 10.711 18.312 1 46.66 149 GLU B N 1
ATOM 2570 C CA . GLU B 1 149 ? -14.383 9.625 17.844 1 46.66 149 GLU B CA 1
ATOM 2571 C C . GLU B 1 149 ? -15.781 10.133 17.484 1 46.66 149 GLU B C 1
ATOM 2573 O O . GLU B 1 149 ? -16.422 9.625 16.562 1 46.66 149 GLU B O 1
ATOM 2578 N N . ASN B 1 150 ? -16.375 10.961 18.438 1 42.66 150 ASN B N 1
ATOM 2579 C CA . ASN B 1 150 ? -17.719 11.516 18.281 1 42.66 150 ASN B CA 1
ATOM 2580 C C . ASN B 1 150 ? -17.688 12.844 17.516 1 42.66 150 ASN B C 1
ATOM 2582 O O . ASN B 1 150 ? -18.656 13.609 17.578 1 42.66 150 ASN B O 1
ATOM 2586 N N . PHE B 1 151 ? -16.609 13.352 17.156 1 42.59 151 PHE B N 1
ATOM 2587 C CA . PHE B 1 151 ? -16.484 14.664 16.531 1 42.59 151 PHE B CA 1
ATOM 2588 C C . PHE B 1 151 ? -17.562 14.867 15.477 1 42.59 151 PHE B C 1
ATOM 2590 O O . PHE B 1 151 ? -17.781 14 14.625 1 42.59 151 PHE B O 1
ATOM 2597 N N . ASP B 1 152 ? -18.562 15.703 15.789 1 43.75 152 ASP B N 1
ATOM 2598 C CA . ASP B 1 152 ? -19.594 16.219 14.883 1 43.75 152 ASP B CA 1
ATOM 2599 C C . ASP B 1 152 ? -18.969 16.891 13.664 1 43.75 152 ASP B C 1
ATOM 2601 O O . ASP B 1 152 ? -18.672 18.078 13.688 1 43.75 152 ASP B O 1
ATOM 2605 N N . ILE B 1 153 ? -18.344 16.203 12.789 1 47.78 153 ILE B N 1
ATOM 2606 C CA . ILE B 1 153 ? -17.859 16.562 11.469 1 47.78 153 ILE B CA 1
ATOM 2607 C C . ILE B 1 153 ? -18.812 17.578 10.836 1 47.78 153 ILE B C 1
ATOM 2609 O O . ILE B 1 153 ? -18.406 18.344 9.953 1 47.78 153 ILE B O 1
ATOM 2613 N N . ASP B 1 154 ? -20.047 17.547 11.211 1 48.22 154 ASP B N 1
ATOM 2614 C CA . ASP B 1 154 ? -20.969 18.5 10.617 1 48.22 154 ASP B CA 1
ATOM 2615 C C . ASP B 1 154 ? -20.531 19.938 10.883 1 48.22 154 ASP B C 1
ATOM 2617 O O . ASP B 1 154 ? -20.594 20.781 9.984 1 48.22 154 ASP B O 1
ATOM 2621 N N . GLU B 1 155 ? -20.172 20.156 12 1 48.69 155 GLU B N 1
ATOM 2622 C CA . GLU B 1 155 ? -19.75 21.516 12.297 1 48.69 155 GLU B CA 1
ATOM 2623 C C . GLU B 1 155 ? -18.438 21.859 11.586 1 48.69 155 GLU B C 1
ATOM 2625 O O . GLU B 1 155 ? -18.266 22.984 11.102 1 48.69 155 GLU B O 1
ATOM 2630 N N . LEU B 1 156 ? -17.625 20.859 11.438 1 50.41 156 LEU B N 1
ATOM 2631 C CA . LEU B 1 156 ? -16.359 21.078 10.75 1 50.41 156 LEU B CA 1
ATOM 2632 C C . LEU B 1 156 ? -16.609 21.406 9.273 1 50.41 156 LEU B C 1
ATOM 2634 O O . LEU B 1 156 ? -15.969 22.312 8.727 1 50.41 156 LEU B O 1
ATOM 2638 N N . ARG B 1 157 ? -17.5 20.578 8.609 1 49.88 157 ARG B N 1
ATOM 2639 C CA . ARG B 1 157 ? -17.859 20.828 7.219 1 49.88 157 ARG B CA 1
ATOM 2640 C C . ARG B 1 157 ? -18.438 22.234 7.047 1 49.88 157 ARG B C 1
ATOM 2642 O O . ARG B 1 157 ? -18.141 22.922 6.078 1 49.88 157 ARG B O 1
ATOM 2649 N N . ARG B 1 158 ? -19.359 22.594 7.969 1 51.19 158 ARG B N 1
ATOM 2650 C CA . ARG B 1 158 ? -19.969 23.906 7.836 1 51.19 158 ARG B CA 1
ATOM 2651 C C . ARG B 1 158 ? -18.891 25 7.781 1 51.19 158 ARG B C 1
ATOM 2653 O O . ARG B 1 158 ? -19.016 25.953 7.004 1 51.19 158 ARG B O 1
ATOM 266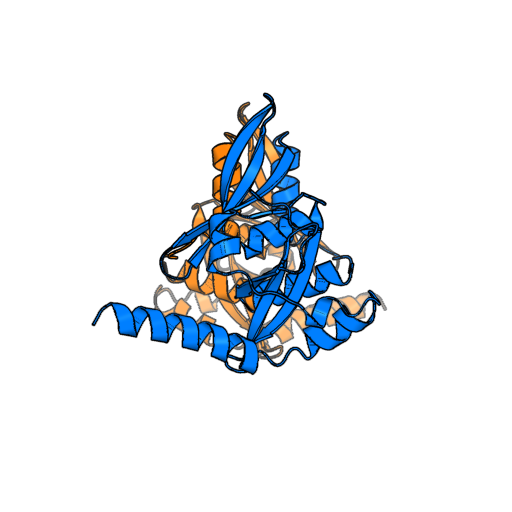0 N N . LYS B 1 159 ? -17.891 24.734 8.438 1 48.03 159 LYS B N 1
ATOM 2661 C CA . LYS B 1 159 ? -16.812 25.719 8.43 1 48.03 159 LYS B CA 1
ATOM 2662 C C . LYS B 1 159 ? -15.992 25.641 7.148 1 48.03 159 LYS B C 1
ATOM 2664 O O . LYS B 1 159 ? -15.586 26.656 6.59 1 48.03 159 LYS B O 1
ATOM 2669 N N . PHE B 1 160 ? -15.797 24.391 6.68 1 48.66 160 PHE B N 1
ATOM 2670 C CA . PHE B 1 160 ? -15.094 24.203 5.422 1 48.66 160 PHE B CA 1
ATOM 2671 C C . PHE B 1 160 ? -15.977 24.594 4.238 1 48.66 160 PHE B C 1
ATOM 2673 O O . PHE B 1 160 ? -15.484 25.125 3.242 1 48.66 160 PHE B O 1
ATOM 2680 N N . GLU B 1 161 ? -17.141 24.078 4.281 1 49.28 161 GLU B N 1
ATOM 2681 C CA . GLU B 1 161 ? -18.078 24.484 3.238 1 49.28 161 GLU B CA 1
ATOM 2682 C C . GLU B 1 161 ? -18.266 26 3.232 1 49.28 161 GLU B C 1
ATOM 2684 O O . GLU B 1 161 ? -18.422 26.609 2.17 1 49.28 161 GLU B O 1
ATOM 2689 N N . ASN B 1 162 ? -18.422 26.531 4.383 1 49.06 162 ASN B N 1
ATOM 2690 C CA . ASN B 1 162 ? -18.594 27.984 4.41 1 49.06 162 ASN B CA 1
ATOM 2691 C C . ASN B 1 162 ? -17.359 28.703 3.914 1 49.06 162 ASN B C 1
ATOM 2693 O O . ASN B 1 162 ? -17.453 29.797 3.346 1 49.06 162 ASN B O 1
ATOM 2697 N N . LYS B 1 163 ? -16.234 28.188 4.176 1 47.16 163 LYS B N 1
ATOM 2698 C CA . LYS B 1 163 ? -15.031 28.797 3.605 1 47.16 163 LYS B CA 1
ATOM 2699 C C . LYS B 1 163 ? -14.992 28.609 2.09 1 47.16 163 LYS B C 1
ATOM 2701 O O . LYS B 1 163 ? -14.578 29.516 1.364 1 47.16 163 LYS B O 1
ATOM 2706 N N . ASN B 1 164 ? -15.406 27.453 1.527 1 43.28 164 ASN B N 1
ATOM 2707 C CA . ASN B 1 164 ? -15.461 27.281 0.08 1 43.28 164 ASN B CA 1
ATOM 2708 C C . ASN B 1 164 ? -16.547 28.141 -0.545 1 43.28 164 ASN B C 1
ATOM 2710 O O . ASN B 1 164 ? -16.5 28.453 -1.735 1 43.28 164 ASN B O 1
ATOM 2714 N N . LYS B 1 165 ? -17.609 28.344 0.073 1 51.84 165 LYS B N 1
ATOM 2715 C CA . LYS B 1 165 ? -18.641 29.234 -0.467 1 51.84 165 LYS B CA 1
ATOM 2716 C C . LYS B 1 165 ? -18.172 30.688 -0.45 1 51.84 165 LYS B C 1
ATOM 2718 O O . LYS B 1 165 ? -18.625 31.5 -1.249 1 51.84 165 LYS B O 1
ATOM 2723 N N . THR B 1 166 ? -17.391 31.016 0.604 1 43.03 166 THR B N 1
ATOM 2724 C CA . THR B 1 166 ? -16.938 32.406 0.61 1 43.03 166 THR B CA 1
ATOM 2725 C C . THR B 1 166 ? -15.938 32.656 -0.513 1 43.03 166 THR B C 1
ATOM 2727 O O . THR B 1 166 ? -15.867 33.75 -1.059 1 43.03 166 THR B O 1
ATOM 2730 N N . GLU B 1 167 ? -15.086 31.625 -0.829 1 43.66 167 GLU B N 1
ATOM 2731 C CA . GLU B 1 167 ? -14.211 31.875 -1.97 1 43.66 167 GLU B CA 1
ATOM 2732 C C . GLU B 1 167 ? -15 31.875 -3.279 1 43.66 167 GLU B C 1
ATOM 2734 O O . GLU B 1 167 ? -14.555 32.469 -4.273 1 43.66 167 GLU B O 1
ATOM 2739 N N . ASP B 1 168 ? -16.047 31.094 -3.377 1 43.78 168 ASP B N 1
ATOM 2740 C CA . ASP B 1 168 ? -16.875 31.234 -4.578 1 43.78 168 ASP B CA 1
ATOM 2741 C C . ASP B 1 168 ? -17.516 32.625 -4.641 1 43.78 168 ASP B C 1
ATOM 2743 O O . ASP B 1 168 ? -17.812 33.125 -5.73 1 43.78 168 ASP B O 1
ATOM 2747 N N . GLU B 1 169 ? -17.766 33.219 -3.465 1 42.06 169 GLU B N 1
ATOM 2748 C CA . GLU B 1 169 ? -18.422 34.531 -3.58 1 42.06 169 GLU B CA 1
ATOM 2749 C C . GLU B 1 169 ? -17.438 35.594 -4.031 1 42.06 169 GLU B C 1
ATOM 2751 O O . GLU B 1 169 ? -17.828 36.625 -4.594 1 42.06 169 GLU B O 1
ATOM 2756 N N . ASP B 1 170 ? -16.156 35.438 -3.695 1 41.19 170 ASP B N 1
ATOM 2757 C CA . ASP B 1 170 ? -15.32 36.562 -4.113 1 41.19 170 ASP B CA 1
ATOM 2758 C C . ASP B 1 170 ? -14.969 36.469 -5.594 1 41.19 170 ASP B C 1
ATOM 2760 O O . ASP B 1 170 ? -14.383 37.375 -6.164 1 41.19 170 ASP B O 1
ATOM 2764 N N . ASP B 1 171 ? -15.086 35.188 -6.219 1 38.97 171 ASP B N 1
ATOM 2765 C CA . ASP B 1 171 ? -14.75 35.219 -7.637 1 38.97 171 ASP B CA 1
ATOM 2766 C C . ASP B 1 171 ? -15.961 35.594 -8.484 1 38.97 171 ASP B C 1
ATOM 2768 O O . ASP B 1 171 ? -15.938 35.469 -9.711 1 38.97 171 ASP B O 1
ATOM 2772 N N . GLU B 1 172 ? -17.094 35.938 -7.793 1 34.03 172 GLU B N 1
ATOM 2773 C CA . GLU B 1 172 ? -17.953 36.719 -8.672 1 34.03 172 GLU B CA 1
ATOM 2774 C C . GLU B 1 172 ? -17.578 38.188 -8.641 1 34.03 172 GLU B C 1
ATOM 2776 O O . GLU B 1 172 ? -17.188 38.719 -7.594 1 34.03 172 GLU B O 1
#

pLDDT: mean 80.83, std 20.62, range [33.12, 98.75]

Solvent-accessible surface area (backbone atoms only — not comparable to full-atom values): 18651 Å² total; per-residue (Å²): 111,39,49,46,68,47,78,48,59,33,47,29,67,83,77,67,36,35,30,35,34,38,29,34,53,99,54,54,33,28,35,76,42,79,49,52,64,66,58,44,54,54,45,53,40,52,76,64,69,56,82,69,94,59,67,47,74,65,48,38,46,53,50,52,39,49,76,66,48,30,42,80,61,34,29,33,38,68,45,76,54,95,94,34,69,35,17,28,40,30,31,27,41,77,84,66,45,77,42,80,38,74,35,39,46,67,58,39,52,49,48,20,68,76,65,72,34,52,41,30,32,29,52,66,53,46,69,72,57,38,38,78,36,62,81,63,62,63,75,68,77,71,49,55,61,55,44,42,55,63,43,65,32,57,62,54,44,53,53,51,50,49,50,53,49,50,55,56,54,67,74,98,110,40,49,46,68,46,78,48,61,33,46,28,68,81,78,68,36,35,29,35,36,38,28,34,54,99,54,54,34,29,34,74,41,81,48,53,64,67,58,45,53,55,46,53,40,53,77,65,68,57,82,69,96,60,65,47,74,64,48,36,46,53,50,50,40,48,76,66,49,29,41,80,60,36,29,35,39,66,45,77,56,95,93,35,70,35,18,29,40,31,31,27,41,77,85,65,48,76,42,80,38,73,37,39,47,66,58,38,52,47,47,21,68,76,64,72,32,55,41,29,32,28,53,68,53,45,72,72,56,37,38,76,36,63,82,62,59,64,72,66,78,73,50,55,61,54,44,40,56,61,41,65,32,59,62,53,44,52,53,49,50,49,50,54,51,50,55,57,54,65,75,97